Protein AF-A0A5D2YN14-F1 (afdb_monomer_lite)

Secondary structure (DSSP, 8-state):
-------EEEEEE-SS-EE-TTS-EE--SS-EEEEE-TTS-BSSS---S---GGGGTTT-HHHHHHS---HHHHHHHHHHHHHHTT-SEEEEE--HHHHHHHHHHHHTTSEEEEEEEEETTEEEEEEEEP---BTTB-----------SBTTB-----GGGPPPGGGGT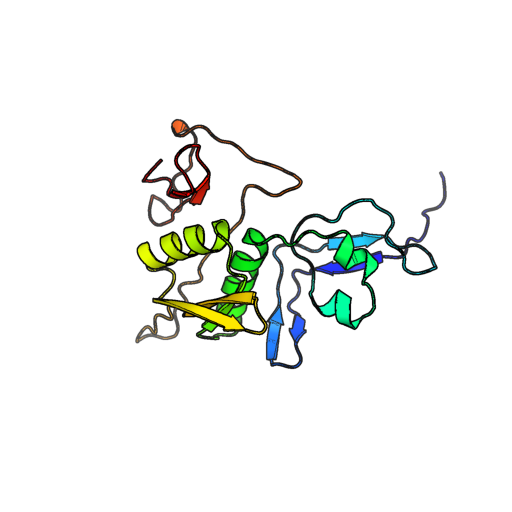S--EEEETTEEEETTT-

Sequence (186 aa):
LERSEVIRAVIVRTRKELKRDNGMIIRYDDNAAVVIDQEGNPKGTRIFGAIARELRQLNFTKIVSLAPEDTIADIITSIRNADMNRKGTIQIGSTNITENIVKILLREGFIDNVRKHRERNKYFLVLTLRHRRNRKGPHRTILNLRRISRPGLRIYSNYQQIPRILGGMGIVILSTSRGIMTDREA

InterPro domains:
  IPR000218 Large ribosomal subunit protein uL14 [PF00238] (2-69)
  IPR000218 Large ribosomal subunit protein uL14 [PTHR11761] (3-69)
  IPR000218 Large ribosomal subunit protein uL14 [SM01374] (1-71)
  IPR000630 Small ribosomal subunit protein uS8 [PF00410] (70-186)
  IPR019972 Large ribosomal subunit protein uL14, conserved site [PS00049] (9-35)
  IPR035987 Small ribosomal subunit protein uS8 superfamily [SSF56047] (70-186)
  IPR036853 Large ribosomal subunit protein uL14 superfamily [G3DSA:2.40.150.20] (1-69)
  IPR036853 Large ribosomal subunit protein uL14 superfamily [SSF50193] (2-69)

Organism: Gossypium mustelinum (NCBI:txid34275)

Structure (mmCIF, N/CA/C/O backbone):
data_AF-A0A5D2YN14-F1
#
_entry.id   AF-A0A5D2YN14-F1
#
loop_
_atom_site.group_PDB
_atom_site.id
_atom_site.type_symbol
_atom_site.label_atom_id
_atom_site.label_alt_id
_atom_site.label_comp_id
_atom_site.label_asym_id
_atom_site.label_entity_id
_atom_site.label_seq_id
_atom_site.pdbx_PDB_ins_code
_atom_site.Cartn_x
_atom_site.Cartn_y
_atom_site.Cartn_z
_atom_site.occupancy
_atom_site.B_iso_or_equiv
_atom_site.auth_seq_id
_atom_site.auth_comp_id
_atom_site.auth_asym_id
_atom_site.auth_atom_id
_atom_site.pdbx_PDB_model_num
ATOM 1 N N . LEU A 1 1 ? -12.581 27.372 29.079 1.00 47.28 1 LEU A N 1
ATOM 2 C CA . LEU A 1 1 ? -11.494 26.521 28.547 1.00 47.28 1 LEU A CA 1
ATOM 3 C C . LEU A 1 1 ? -11.801 25.099 28.983 1.00 47.28 1 LEU A C 1
ATOM 5 O O . LEU A 1 1 ? -11.557 24.764 30.135 1.00 47.28 1 LEU A O 1
ATOM 9 N N . GLU A 1 2 ? -12.470 24.325 28.130 1.00 52.78 2 GLU A N 1
ATOM 10 C CA . GLU A 1 2 ? -12.795 22.933 28.451 1.00 52.78 2 GLU A CA 1
ATOM 11 C C . GLU A 1 2 ? -11.505 22.125 28.631 1.00 52.78 2 GLU A C 1
ATOM 13 O O . GLU A 1 2 ? -10.546 22.277 27.870 1.00 52.78 2 GLU A O 1
ATOM 18 N N . ARG A 1 3 ? -11.468 21.327 29.704 1.00 57.56 3 ARG A N 1
ATOM 19 C CA . ARG A 1 3 ? -10.350 20.449 30.059 1.00 57.56 3 ARG A CA 1
ATOM 20 C C . ARG A 1 3 ? -10.054 19.507 28.893 1.00 57.56 3 ARG A C 1
ATOM 22 O O . ARG A 1 3 ? -10.966 18.906 28.338 1.00 57.56 3 ARG A O 1
ATOM 29 N N . SER A 1 4 ? -8.776 19.343 28.576 1.00 72.06 4 SER A N 1
ATOM 30 C CA . SER A 1 4 ? -8.285 18.316 27.661 1.00 72.06 4 SER A CA 1
ATOM 31 C C . SER A 1 4 ? -8.826 16.935 28.052 1.00 72.06 4 SER A C 1
ATOM 33 O O . SER A 1 4 ? -8.520 16.414 29.125 1.00 72.06 4 SER A O 1
ATOM 35 N N . GLU A 1 5 ? -9.642 16.340 27.182 1.00 80.94 5 GLU A N 1
ATOM 36 C CA . GLU A 1 5 ? -10.125 14.967 27.336 1.00 80.94 5 GLU A CA 1
ATOM 37 C C . GLU A 1 5 ? -8.975 13.989 27.050 1.00 80.94 5 GLU A C 1
ATOM 39 O O . GLU A 1 5 ? -8.290 14.085 26.028 1.00 80.94 5 GLU A O 1
ATOM 44 N N . VAL A 1 6 ? -8.741 13.035 27.954 1.00 85.12 6 VAL A N 1
ATOM 45 C CA . VAL A 1 6 ? -7.770 11.957 27.730 1.00 85.12 6 VAL A CA 1
ATOM 46 C C . VAL A 1 6 ? -8.424 10.891 26.858 1.00 85.12 6 VAL A C 1
ATOM 48 O O . VAL A 1 6 ? -9.325 10.178 27.295 1.00 85.12 6 VAL A O 1
ATOM 51 N N . ILE A 1 7 ? -7.945 10.764 25.624 1.00 89.44 7 ILE A N 1
ATOM 52 C CA . ILE A 1 7 ? -8.489 9.841 24.628 1.00 89.44 7 ILE A CA 1
ATOM 53 C C . ILE A 1 7 ? -7.590 8.603 24.517 1.00 89.44 7 ILE A C 1
ATOM 55 O O . ILE A 1 7 ? -6.365 8.711 24.452 1.00 89.44 7 ILE A O 1
ATOM 59 N N . ARG A 1 8 ? -8.193 7.408 24.458 1.00 93.06 8 ARG A N 1
ATOM 60 C CA . ARG A 1 8 ? -7.475 6.157 24.173 1.00 93.06 8 ARG A CA 1
ATOM 61 C C . ARG A 1 8 ? -7.302 5.981 22.666 1.00 93.06 8 ARG A C 1
ATOM 63 O O . ARG A 1 8 ? -8.220 6.243 21.892 1.00 93.06 8 ARG A O 1
ATOM 70 N N . ALA A 1 9 ? -6.136 5.507 22.240 1.00 94.56 9 ALA A N 1
ATOM 71 C CA . ALA A 1 9 ? -5.867 5.232 20.835 1.00 94.56 9 ALA A CA 1
ATOM 72 C C . ALA A 1 9 ? -4.992 3.988 20.657 1.00 94.56 9 ALA A C 1
ATOM 74 O O . ALA A 1 9 ? -4.133 3.686 21.483 1.00 94.56 9 ALA A O 1
ATOM 75 N N . VAL A 1 10 ? -5.195 3.291 19.543 1.00 94.75 10 VAL A N 1
ATOM 76 C CA . VAL A 1 10 ? -4.413 2.128 19.122 1.00 94.75 10 VAL A CA 1
ATOM 77 C C . VAL A 1 10 ? -3.485 2.554 17.999 1.00 94.75 10 VAL A C 1
ATOM 79 O O . VAL A 1 10 ? -3.943 3.044 16.968 1.00 94.75 10 VAL A O 1
ATOM 82 N N . ILE A 1 11 ? -2.179 2.359 18.164 1.00 94.12 11 ILE A N 1
ATOM 83 C CA . ILE A 1 11 ? -1.210 2.617 17.094 1.00 94.12 11 ILE A CA 1
ATOM 84 C C . ILE A 1 11 ? -1.381 1.537 16.023 1.00 94.12 11 ILE A C 1
ATOM 86 O O . ILE A 1 11 ? -1.171 0.356 16.285 1.00 94.12 11 ILE A O 1
ATOM 90 N N . VAL A 1 12 ? -1.748 1.943 14.808 1.00 93.19 12 VAL A N 1
ATOM 91 C CA . VAL A 1 12 ? -2.017 1.018 13.695 1.00 93.19 12 VAL A CA 1
ATOM 92 C C . VAL A 1 12 ? -0.858 0.904 12.713 1.00 93.19 12 VAL A C 1
ATOM 94 O O . VAL A 1 12 ? -0.773 -0.079 11.982 1.00 93.19 12 VAL A O 1
ATOM 97 N N . ARG A 1 13 ? 0.042 1.892 12.684 1.00 91.88 13 ARG A N 1
ATOM 98 C CA . ARG A 1 13 ? 1.311 1.830 11.950 1.00 91.88 13 ARG A CA 1
ATOM 99 C C . ARG A 1 13 ? 2.324 2.827 12.494 1.00 91.88 13 ARG A C 1
ATOM 101 O O . ARG A 1 13 ? 1.951 3.864 13.039 1.00 91.88 13 ARG A O 1
ATOM 108 N N . THR A 1 14 ? 3.604 2.516 12.320 1.00 92.81 14 THR A N 1
ATOM 109 C CA . THR A 1 14 ? 4.711 3.344 12.807 1.00 92.81 14 THR A CA 1
ATOM 110 C C . THR A 1 14 ? 5.900 3.362 11.843 1.00 92.81 14 THR A C 1
ATOM 112 O O . THR A 1 14 ? 6.192 2.386 11.145 1.00 92.81 14 THR A O 1
ATOM 115 N N . ARG A 1 15 ? 6.606 4.495 11.825 1.00 90.88 15 ARG A N 1
ATOM 116 C CA . ARG A 1 15 ? 7.923 4.693 11.208 1.00 90.88 15 ARG A CA 1
ATOM 117 C C . ARG A 1 15 ? 9.032 3.993 11.976 1.00 90.88 15 ARG A C 1
ATOM 119 O O . ARG A 1 15 ? 10.090 3.744 11.400 1.00 90.88 15 ARG A O 1
ATOM 126 N N . LYS A 1 16 ? 8.843 3.744 13.274 1.00 90.56 16 LYS A N 1
ATOM 127 C CA . LYS A 1 16 ? 9.810 2.974 14.051 1.00 90.56 16 LYS A CA 1
ATOM 128 C C . LYS A 1 16 ? 9.727 1.521 13.603 1.00 90.56 16 LYS A C 1
ATOM 130 O O . LYS A 1 16 ? 8.646 0.963 13.471 1.00 90.56 16 LYS A O 1
ATOM 135 N N . GLU A 1 17 ? 10.885 0.931 13.356 1.00 89.31 17 GLU A N 1
ATOM 136 C CA . GLU A 1 17 ? 10.991 -0.460 12.937 1.00 89.31 17 GLU A CA 1
ATOM 137 C C . GLU A 1 17 ? 10.479 -1.402 14.024 1.00 89.31 17 GLU A C 1
ATOM 139 O O . GLU A 1 17 ? 10.901 -1.315 15.179 1.00 89.31 17 GLU A O 1
ATOM 144 N N . LEU A 1 18 ? 9.594 -2.315 13.630 1.00 87.81 18 LEU A N 1
ATOM 145 C CA . LEU A 1 18 ? 9.088 -3.389 14.474 1.00 87.81 18 LEU A CA 1
ATOM 146 C C . LEU A 1 18 ? 9.558 -4.728 13.909 1.00 87.81 18 LEU A C 1
ATOM 148 O O . LEU A 1 18 ? 9.361 -5.007 12.728 1.00 87.81 18 LEU A O 1
ATOM 152 N N . LYS A 1 19 ? 10.191 -5.555 14.743 1.00 86.19 19 LYS A N 1
ATOM 153 C CA . LYS A 1 19 ? 10.597 -6.916 14.371 1.00 86.19 19 LYS A CA 1
ATOM 154 C C . LYS A 1 19 ? 9.457 -7.885 14.669 1.00 86.19 19 LYS A C 1
ATOM 156 O O . LYS A 1 19 ? 8.975 -7.926 15.792 1.00 86.19 19 LYS A O 1
ATOM 161 N N . ARG A 1 20 ? 9.052 -8.654 13.662 1.00 83.88 20 ARG A N 1
ATOM 162 C CA . ARG A 1 20 ? 8.158 -9.809 13.802 1.00 83.88 20 ARG A CA 1
ATOM 163 C C . ARG A 1 20 ? 8.922 -11.016 14.333 1.00 83.88 20 ARG A C 1
ATOM 165 O O . ARG A 1 20 ? 10.120 -11.145 14.082 1.00 83.88 20 ARG A O 1
ATOM 172 N N . ASP A 1 21 ? 8.185 -11.958 14.910 1.00 77.81 21 ASP A N 1
ATOM 173 C CA . ASP A 1 21 ? 8.707 -13.231 15.428 1.00 77.81 21 ASP A CA 1
ATOM 174 C C . ASP A 1 21 ? 9.439 -14.056 14.357 1.00 77.81 21 ASP A C 1
ATOM 176 O O . ASP A 1 21 ? 10.416 -14.741 14.631 1.00 77.81 21 ASP A O 1
ATOM 180 N N . ASN A 1 22 ? 9.030 -13.924 13.091 1.00 73.44 22 ASN A N 1
ATOM 181 C CA . ASN A 1 22 ? 9.684 -14.562 11.941 1.00 73.44 22 ASN A CA 1
ATOM 182 C C . ASN A 1 22 ? 10.930 -13.803 11.418 1.00 73.44 22 ASN A C 1
ATOM 184 O O . ASN A 1 22 ? 11.365 -14.006 10.275 1.00 73.44 22 ASN A O 1
ATOM 188 N N . GLY A 1 23 ? 11.454 -12.861 12.206 1.00 75.31 23 GLY A N 1
ATOM 189 C CA . GLY A 1 23 ? 12.618 -12.037 11.887 1.00 75.31 23 GLY A CA 1
ATOM 190 C C . GLY A 1 23 ? 12.379 -10.950 10.834 1.00 75.31 23 GLY A C 1
ATOM 191 O O . GLY A 1 23 ? 13.334 -10.309 10.402 1.00 75.31 23 GLY A O 1
ATOM 192 N N . MET A 1 24 ? 11.142 -10.727 10.372 1.00 76.19 24 MET A N 1
ATOM 193 C CA . MET A 1 24 ? 10.846 -9.634 9.439 1.00 76.19 24 MET A CA 1
ATOM 194 C C . MET A 1 24 ? 10.732 -8.293 10.163 1.00 76.19 24 MET A C 1
ATOM 196 O O . MET A 1 24 ? 9.896 -8.134 11.044 1.00 76.19 24 MET A O 1
ATOM 200 N N . ILE A 1 25 ? 11.492 -7.294 9.723 1.00 83.44 25 ILE A N 1
ATOM 201 C CA . ILE A 1 25 ? 11.273 -5.894 10.101 1.00 83.44 25 ILE A CA 1
ATOM 202 C C . ILE A 1 25 ? 10.119 -5.293 9.291 1.00 83.44 25 ILE A C 1
ATOM 204 O O . ILE A 1 25 ? 10.084 -5.432 8.067 1.00 83.44 25 ILE A O 1
ATOM 208 N N . ILE A 1 26 ? 9.215 -4.593 9.972 1.00 86.19 26 ILE A N 1
ATOM 209 C CA . ILE A 1 26 ? 8.155 -3.768 9.397 1.00 86.19 26 ILE A CA 1
ATOM 210 C C . ILE A 1 26 ? 8.454 -2.303 9.692 1.00 86.19 26 ILE A C 1
ATOM 212 O O . ILE A 1 26 ? 8.702 -1.928 10.838 1.00 86.19 26 ILE A O 1
ATOM 216 N N . ARG A 1 27 ? 8.357 -1.467 8.663 1.00 88.19 27 ARG A N 1
ATOM 217 C CA . ARG A 1 27 ? 8.399 -0.013 8.768 1.00 88.19 27 ARG A CA 1
ATOM 218 C C . ARG A 1 27 ? 7.417 0.624 7.797 1.00 88.19 27 ARG A C 1
ATOM 220 O O . ARG A 1 27 ? 7.395 0.280 6.614 1.00 88.19 27 ARG A O 1
ATOM 227 N N . TYR A 1 28 ? 6.654 1.594 8.283 1.00 88.94 28 TYR A N 1
ATOM 228 C CA . TYR A 1 28 ? 5.739 2.389 7.467 1.00 88.94 28 TYR A CA 1
ATOM 229 C C . TYR A 1 28 ? 6.318 3.770 7.138 1.00 88.94 28 TYR A C 1
ATOM 231 O O . TYR A 1 28 ? 7.320 4.204 7.710 1.00 88.94 28 TYR A O 1
ATOM 239 N N . ASP A 1 29 ? 5.688 4.459 6.183 1.00 84.88 29 ASP A N 1
ATOM 240 C CA . ASP A 1 29 ? 6.072 5.815 5.762 1.00 84.88 29 ASP A CA 1
ATOM 241 C C . ASP A 1 29 ? 5.713 6.900 6.784 1.00 84.88 29 ASP A C 1
ATOM 243 O O . ASP A 1 29 ? 6.276 7.997 6.769 1.00 84.88 29 ASP A O 1
ATOM 247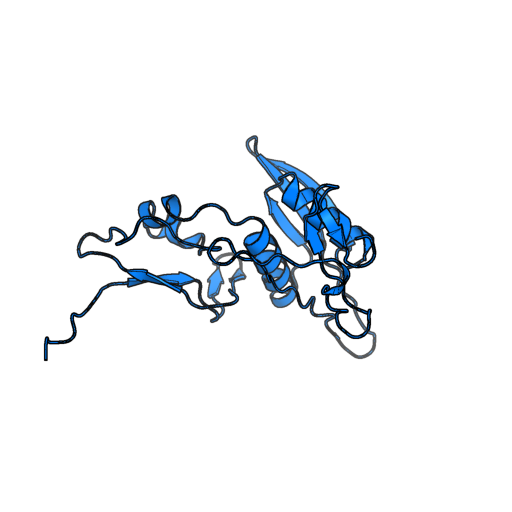 N N . ASP A 1 30 ? 4.759 6.620 7.661 1.00 88.31 30 ASP A N 1
ATOM 248 C CA . ASP A 1 30 ? 4.180 7.527 8.643 1.00 88.31 30 ASP A CA 1
ATOM 249 C C . ASP A 1 30 ? 3.711 6.757 9.889 1.00 88.31 30 ASP A C 1
ATOM 251 O O . ASP A 1 30 ? 3.676 5.524 9.923 1.00 88.31 30 ASP A O 1
ATOM 255 N N . ASN A 1 31 ? 3.404 7.517 10.938 1.00 91.88 31 ASN A N 1
ATOM 256 C CA . ASN A 1 31 ? 2.749 7.007 12.135 1.00 91.88 31 ASN A CA 1
ATOM 257 C C . ASN A 1 31 ? 1.248 7.252 11.992 1.00 91.88 31 ASN A C 1
ATOM 259 O O . ASN A 1 31 ? 0.851 8.325 11.540 1.00 91.88 31 ASN A O 1
ATOM 263 N N . ALA A 1 32 ? 0.424 6.298 12.404 1.00 91.94 32 ALA A N 1
ATOM 264 C CA . ALA A 1 32 ? -1.010 6.514 12.532 1.00 91.94 32 ALA A CA 1
ATOM 265 C C . ALA A 1 32 ? -1.553 5.755 13.740 1.00 91.94 32 ALA A C 1
ATOM 267 O O . ALA A 1 32 ? -1.098 4.649 14.052 1.00 91.94 32 ALA A O 1
ATOM 268 N N . ALA A 1 33 ? -2.549 6.350 14.387 1.00 94.00 33 ALA A N 1
ATOM 269 C CA . ALA A 1 33 ? -3.298 5.745 15.472 1.00 94.00 33 ALA A CA 1
ATOM 270 C C . ALA A 1 33 ? -4.799 5.907 15.220 1.00 94.00 33 ALA A C 1
ATOM 272 O O . ALA A 1 33 ? -5.229 6.858 14.568 1.00 94.00 33 ALA A O 1
ATOM 273 N N . VAL A 1 34 ? -5.579 4.960 15.724 1.00 94.56 34 VAL A N 1
ATOM 274 C CA . VAL A 1 34 ? -7.038 4.968 15.669 1.00 94.56 34 VAL A CA 1
ATOM 275 C C . VAL A 1 34 ? -7.548 5.226 17.069 1.00 94.56 34 VAL A C 1
ATOM 277 O O . VAL A 1 34 ? -7.214 4.490 17.995 1.00 94.56 34 VAL A O 1
ATOM 280 N N . VAL A 1 35 ? -8.338 6.283 17.219 1.00 94.75 35 VAL A N 1
ATOM 281 C CA . VAL A 1 35 ? -9.017 6.591 18.476 1.00 94.75 35 VAL A CA 1
ATOM 282 C C . VAL A 1 35 ? -10.023 5.488 18.788 1.00 94.75 35 VAL A C 1
ATOM 284 O O . VAL A 1 35 ? -10.754 5.050 17.898 1.00 94.75 35 VAL A O 1
ATOM 287 N N . ILE A 1 36 ? -10.067 5.062 20.046 1.00 94.19 36 ILE A N 1
ATOM 288 C CA . ILE A 1 36 ? -10.984 4.038 20.540 1.00 94.19 36 ILE A CA 1
ATOM 289 C C . ILE A 1 36 ? -11.774 4.532 21.754 1.00 94.19 36 ILE A C 1
ATOM 291 O O . ILE A 1 36 ? -11.370 5.471 22.444 1.00 94.19 36 ILE A O 1
ATOM 295 N N . ASP A 1 37 ? -12.923 3.913 21.998 1.00 91.81 37 ASP A N 1
ATOM 296 C CA . ASP A 1 37 ? -13.682 4.079 23.238 1.00 91.81 37 ASP A CA 1
ATOM 297 C C . ASP A 1 37 ? -13.114 3.215 24.387 1.00 91.81 37 ASP A C 1
ATOM 299 O O . ASP A 1 37 ? -12.026 2.636 24.294 1.00 91.81 37 ASP A O 1
ATOM 303 N N . GLN A 1 38 ? -13.831 3.165 25.513 1.00 88.56 38 GLN A N 1
ATOM 304 C CA . GLN A 1 38 ? -13.431 2.370 26.677 1.00 88.56 38 GLN A CA 1
ATOM 305 C C . GLN A 1 38 ? -13.538 0.855 26.436 1.00 88.56 38 GLN A C 1
ATOM 307 O O . GLN A 1 38 ? -12.820 0.095 27.084 1.00 88.56 38 GLN A O 1
ATOM 312 N N . GLU A 1 39 ? -14.372 0.439 25.485 1.00 88.19 39 GLU A N 1
ATOM 313 C CA . GLU A 1 39 ? -14.628 -0.951 25.091 1.00 88.19 39 GLU A CA 1
ATOM 314 C C . GLU A 1 39 ? -13.660 -1.436 23.993 1.00 88.19 39 GLU A C 1
ATOM 316 O O . GLU A 1 39 ? -13.654 -2.612 23.632 1.00 88.19 39 GLU A O 1
ATOM 321 N N . GLY A 1 40 ? -12.820 -0.541 23.458 1.00 86.62 40 GLY A N 1
ATOM 322 C CA . GLY A 1 40 ? -11.854 -0.836 22.400 1.00 86.62 40 GLY A CA 1
ATOM 323 C C . GLY A 1 40 ? -12.412 -0.709 20.980 1.00 86.62 40 GLY A C 1
ATOM 324 O O . GLY A 1 40 ? -11.734 -1.096 20.022 1.00 86.62 40 GLY A O 1
ATOM 325 N N . ASN A 1 41 ? -13.616 -0.159 20.806 1.00 91.19 41 ASN A N 1
ATOM 326 C CA . ASN A 1 41 ? -14.193 0.063 19.485 1.00 91.19 41 ASN A CA 1
ATOM 327 C C . ASN A 1 41 ? -13.606 1.325 18.838 1.00 91.19 41 ASN A C 1
ATOM 329 O O . ASN A 1 41 ? -13.436 2.342 19.514 1.00 91.19 41 ASN A O 1
ATOM 333 N N . PRO A 1 42 ? -13.326 1.305 17.523 1.00 94.38 42 PRO A N 1
ATOM 334 C CA . PRO A 1 42 ? -12.831 2.477 16.814 1.00 94.38 42 PRO A CA 1
ATOM 335 C C . PRO A 1 42 ? -13.878 3.591 16.749 1.00 94.38 42 PRO A C 1
ATOM 337 O O . PRO A 1 42 ? -15.010 3.368 16.322 1.00 94.38 42 PRO A O 1
ATOM 340 N N . LYS A 1 43 ? -13.466 4.819 17.068 1.00 91.38 43 LYS A N 1
ATOM 341 C CA . LYS A 1 43 ? -14.241 6.027 16.776 1.00 91.38 43 LYS A CA 1
ATOM 342 C C . LYS A 1 43 ? -13.942 6.475 15.343 1.00 91.38 43 LYS A C 1
ATOM 344 O O . LYS A 1 43 ? -12.937 7.134 15.086 1.00 91.38 43 LYS A O 1
ATOM 349 N N . GLY A 1 44 ? -14.795 6.088 14.398 1.00 86.81 44 GLY A N 1
ATOM 350 C CA . GLY A 1 44 ? -14.684 6.486 12.993 1.00 86.81 44 GLY A CA 1
ATOM 351 C C . GLY A 1 44 ? -15.324 5.488 12.032 1.00 86.81 44 GLY A C 1
ATOM 352 O O . GLY A 1 44 ? -15.683 4.379 12.410 1.00 86.81 44 GLY A O 1
ATOM 353 N N . THR A 1 45 ? -15.463 5.889 10.769 1.00 86.31 45 THR A N 1
ATOM 354 C CA . THR A 1 45 ? -16.162 5.094 9.745 1.00 86.31 45 THR A CA 1
ATOM 355 C C . THR A 1 45 ? -15.224 4.351 8.802 1.00 86.31 45 THR A C 1
ATOM 357 O O . THR A 1 45 ? -15.629 3.344 8.227 1.00 86.31 45 THR A O 1
ATOM 360 N N . ARG A 1 46 ? -13.990 4.835 8.599 1.00 86.50 46 ARG A N 1
ATOM 361 C CA . ARG A 1 46 ? -12.979 4.230 7.713 1.00 86.50 46 ARG A CA 1
ATOM 362 C C . ARG A 1 46 ? -11.565 4.589 8.154 1.00 86.50 46 ARG A C 1
ATOM 364 O O . ARG A 1 46 ? -11.333 5.668 8.693 1.00 86.50 46 ARG A O 1
ATOM 371 N N . ILE A 1 47 ? -10.614 3.708 7.853 1.00 87.62 47 ILE A N 1
ATOM 372 C CA . ILE A 1 47 ? -9.181 3.921 8.079 1.00 87.62 47 ILE A CA 1
ATOM 373 C C . ILE A 1 47 ? -8.466 3.932 6.731 1.00 87.62 47 ILE A C 1
ATOM 375 O O . ILE A 1 47 ? -8.652 3.039 5.909 1.00 87.62 47 ILE A O 1
ATOM 379 N N . PHE A 1 48 ? -7.634 4.946 6.496 1.00 84.69 48 PHE A N 1
ATOM 380 C CA . PHE A 1 48 ? -6.927 5.106 5.228 1.00 84.69 48 PHE A CA 1
ATOM 381 C C . PHE A 1 48 ? -5.475 4.609 5.282 1.00 84.69 48 PHE A C 1
ATOM 383 O O . PHE A 1 48 ? -4.684 4.965 6.164 1.00 84.69 48 PHE A O 1
ATOM 390 N N . GLY A 1 49 ? -5.090 3.872 4.240 1.00 83.19 49 GLY A N 1
ATOM 391 C CA . GLY A 1 49 ? -3.740 3.348 4.043 1.00 83.19 49 GLY A CA 1
ATOM 392 C C . GLY A 1 49 ? -3.495 2.014 4.745 1.00 83.19 49 GLY A C 1
ATOM 393 O O . GLY A 1 49 ? -4.344 1.512 5.475 1.00 83.19 49 GLY A O 1
ATOM 394 N N . ALA A 1 50 ? -2.304 1.454 4.525 1.00 85.69 50 ALA A N 1
ATOM 395 C CA . ALA A 1 50 ? -1.914 0.177 5.110 1.00 85.69 50 ALA A CA 1
ATOM 396 C C . ALA A 1 50 ? -1.908 0.239 6.646 1.00 85.69 50 ALA A C 1
ATOM 398 O O . ALA A 1 50 ? -1.573 1.270 7.236 1.00 85.69 50 ALA A O 1
ATOM 399 N N . ILE A 1 51 ? -2.244 -0.878 7.282 1.00 89.25 51 ILE A N 1
ATOM 400 C CA . ILE A 1 51 ? -2.205 -1.061 8.735 1.00 89.25 51 ILE A CA 1
ATOM 401 C C . ILE A 1 51 ? -1.387 -2.307 9.081 1.00 89.25 51 ILE A C 1
ATOM 403 O O . ILE A 1 51 ? -1.172 -3.186 8.241 1.00 89.25 51 ILE A O 1
ATOM 407 N N . ALA A 1 52 ? -0.905 -2.373 10.317 1.00 87.38 52 ALA A N 1
ATOM 408 C CA . ALA A 1 52 ? -0.216 -3.530 10.868 1.00 87.38 52 ALA A CA 1
ATOM 409 C C . ALA A 1 52 ? -1.130 -4.765 10.841 1.00 87.38 52 ALA A C 1
ATOM 411 O O . ALA A 1 52 ? -2.268 -4.733 11.313 1.00 87.38 52 ALA A O 1
ATOM 412 N N . ARG A 1 53 ? -0.627 -5.882 10.301 1.00 83.00 53 ARG A N 1
ATOM 413 C CA . ARG A 1 53 ? -1.357 -7.167 10.284 1.00 83.00 53 ARG A CA 1
ATOM 414 C C . ARG A 1 53 ? -1.538 -7.725 11.697 1.00 83.00 53 ARG A C 1
ATOM 416 O O . ARG A 1 53 ? -2.471 -8.486 11.940 1.00 83.00 53 ARG A O 1
ATOM 423 N N . GLU A 1 54 ? -0.662 -7.306 12.599 1.00 86.00 54 GLU A N 1
ATOM 424 C CA . GLU A 1 54 ? -0.586 -7.627 14.021 1.00 86.00 54 GLU A CA 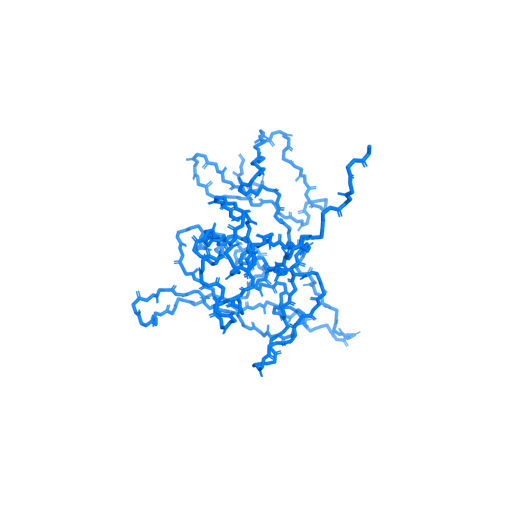1
ATOM 425 C C . GLU A 1 54 ? -1.870 -7.216 14.759 1.00 86.00 54 GLU A C 1
ATOM 427 O O . GLU A 1 54 ? -2.268 -7.868 15.718 1.00 86.00 54 GLU A O 1
ATOM 432 N N . LEU A 1 55 ? -2.604 -6.217 14.252 1.00 89.56 55 LEU A N 1
ATOM 433 C CA . LEU A 1 55 ? -3.898 -5.808 14.810 1.00 89.56 55 LEU A CA 1
ATOM 434 C C . LEU A 1 55 ? -4.927 -6.948 14.829 1.00 89.56 55 LEU A C 1
ATOM 436 O O . LEU A 1 55 ? -5.766 -6.986 15.724 1.00 89.56 55 LEU A O 1
ATOM 440 N N . ARG A 1 56 ? -4.847 -7.907 13.892 1.00 86.44 56 ARG A N 1
ATOM 441 C CA . ARG A 1 56 ? -5.701 -9.108 13.921 1.00 86.44 56 ARG A CA 1
ATOM 442 C C . ARG A 1 56 ? -5.352 -10.044 15.080 1.00 86.44 56 ARG A C 1
ATOM 444 O O . ARG A 1 56 ? -6.246 -10.681 15.614 1.00 86.44 56 ARG A O 1
ATOM 451 N N . GLN A 1 57 ? -4.074 -10.141 15.448 1.00 85.62 57 GLN A N 1
ATOM 452 C CA . GLN A 1 57 ? -3.610 -11.006 16.540 1.00 85.62 57 GLN A CA 1
ATOM 453 C C . GLN A 1 57 ? -3.932 -10.401 17.910 1.00 85.62 57 GLN A C 1
ATOM 455 O O . GLN A 1 57 ? -4.178 -11.125 18.865 1.00 85.62 57 GLN A O 1
ATOM 460 N N . LEU A 1 58 ? -3.975 -9.070 17.986 1.00 87.50 58 LEU A N 1
ATOM 461 C CA . LEU A 1 58 ? -4.297 -8.307 19.191 1.00 87.50 58 LEU A CA 1
ATOM 462 C C . LEU A 1 58 ? -5.809 -8.043 19.357 1.00 87.50 58 LEU A C 1
ATOM 464 O O . LEU A 1 58 ? -6.194 -7.115 20.057 1.00 87.50 58 LEU A O 1
ATOM 468 N N . ASN A 1 59 ? -6.670 -8.829 18.699 1.00 88.31 59 ASN A N 1
ATOM 469 C CA . ASN A 1 59 ? -8.137 -8.736 18.765 1.00 88.31 59 ASN A CA 1
ATOM 470 C C . ASN A 1 59 ? -8.763 -7.399 18.307 1.00 88.31 59 ASN A C 1
ATOM 472 O O . ASN A 1 59 ? -9.941 -7.148 18.556 1.00 88.31 59 ASN A O 1
ATOM 476 N N . PHE A 1 60 ? -8.051 -6.567 17.540 1.00 90.88 60 PHE A N 1
ATOM 477 C CA . PHE A 1 60 ? -8.597 -5.331 16.958 1.00 90.88 60 PHE A CA 1
ATOM 478 C C . PHE A 1 60 ? -9.307 -5.571 15.614 1.00 90.88 60 PHE A C 1
ATOM 480 O O . PHE A 1 60 ? -9.129 -4.830 14.643 1.00 90.88 60 PHE A O 1
ATOM 487 N N . THR A 1 61 ? -10.145 -6.607 15.534 1.00 89.25 61 THR A N 1
ATOM 488 C CA . THR A 1 61 ? -10.810 -7.027 14.287 1.00 89.25 61 THR A CA 1
ATOM 489 C C . THR A 1 61 ? -11.688 -5.923 13.689 1.00 89.25 61 THR A C 1
ATOM 491 O O . THR A 1 61 ? -11.679 -5.739 12.473 1.00 89.25 61 THR A O 1
ATOM 494 N N . LYS A 1 62 ? -12.371 -5.127 14.529 1.00 90.31 62 LYS A N 1
ATOM 495 C CA . LYS A 1 62 ? -13.183 -3.977 14.086 1.00 90.31 62 LYS A CA 1
ATOM 496 C C . LYS A 1 62 ? -12.338 -2.912 13.377 1.00 90.31 62 LYS A C 1
ATOM 498 O O . LYS A 1 62 ? -12.736 -2.404 12.335 1.00 90.31 62 LYS A O 1
ATOM 503 N N . ILE A 1 63 ? -11.140 -2.616 13.885 1.00 91.62 63 ILE A N 1
ATOM 504 C CA . ILE A 1 63 ? -10.197 -1.689 13.234 1.00 91.62 63 ILE A CA 1
ATOM 505 C C . ILE A 1 63 ? -9.799 -2.245 11.865 1.00 91.62 63 ILE A C 1
ATOM 507 O O . ILE A 1 63 ? -9.841 -1.540 10.861 1.00 91.62 63 ILE A O 1
ATOM 511 N N . VAL A 1 64 ? -9.474 -3.535 11.806 1.00 89.50 64 VAL A N 1
ATOM 512 C CA . VAL A 1 64 ? -9.071 -4.185 10.559 1.00 89.50 64 VAL A CA 1
ATOM 513 C C . VAL A 1 64 ? -10.193 -4.176 9.519 1.00 89.50 64 VAL A C 1
ATOM 515 O O . VAL A 1 64 ? -9.913 -3.958 8.346 1.00 89.50 64 VAL A O 1
ATOM 518 N N . SER A 1 65 ? -11.456 -4.348 9.920 1.00 88.00 65 SER A N 1
ATOM 519 C CA . SER A 1 65 ? -12.590 -4.290 8.985 1.00 88.00 65 SER A CA 1
ATOM 520 C C . SER A 1 65 ? -12.854 -2.897 8.407 1.00 88.00 65 SER A C 1
ATOM 522 O O . SER A 1 65 ? -13.405 -2.793 7.315 1.00 88.00 65 SER A O 1
ATOM 524 N N . LEU A 1 66 ? -12.457 -1.828 9.105 1.00 89.62 66 LEU A N 1
ATOM 525 C CA . LEU A 1 66 ? -12.619 -0.448 8.627 1.00 89.62 66 LEU A CA 1
ATOM 526 C C . LEU A 1 66 ? -11.470 0.009 7.716 1.00 89.62 66 LEU A C 1
ATOM 528 O O . LEU A 1 66 ? -11.567 1.071 7.095 1.00 89.62 66 LEU A O 1
ATOM 532 N N . ALA A 1 67 ? -10.385 -0.765 7.645 1.00 85.56 67 ALA A N 1
ATOM 533 C CA . ALA A 1 67 ? -9.225 -0.500 6.806 1.00 85.56 67 ALA A CA 1
ATOM 534 C C . ALA A 1 67 ? -9.277 -1.376 5.538 1.00 85.56 67 ALA A C 1
ATOM 536 O O . ALA A 1 67 ? -8.925 -2.557 5.597 1.00 85.56 67 ALA A O 1
ATOM 537 N N . PRO A 1 68 ? -9.702 -0.842 4.377 1.00 78.38 68 PRO A N 1
ATOM 538 C CA . PRO A 1 68 ? -9.620 -1.584 3.125 1.00 78.38 68 PRO A CA 1
ATOM 539 C C . PRO A 1 68 ? -8.160 -1.907 2.777 1.00 78.38 68 PRO A C 1
ATOM 541 O O . PRO A 1 68 ? -7.264 -1.095 3.019 1.00 78.38 68 PRO A O 1
ATOM 544 N N . GLU A 1 69 ? -7.925 -3.080 2.178 1.00 75.00 69 GLU A N 1
ATOM 545 C CA . GLU A 1 69 ? -6.585 -3.484 1.737 1.00 75.00 69 GLU A CA 1
ATOM 546 C C . GLU A 1 69 ? -6.058 -2.509 0.678 1.00 75.00 69 GLU A C 1
ATOM 548 O O . GLU A 1 69 ? -6.593 -2.379 -0.426 1.00 75.00 69 GLU A O 1
ATOM 553 N N . ASP A 1 70 ? -4.988 -1.799 1.027 1.00 83.12 70 ASP A N 1
ATOM 554 C CA . ASP A 1 70 ? -4.359 -0.819 0.160 1.00 83.12 70 ASP A CA 1
ATOM 555 C C . ASP A 1 70 ? -3.189 -1.459 -0.581 1.00 83.12 70 ASP A C 1
ATOM 557 O O . ASP A 1 70 ? -2.019 -1.297 -0.225 1.00 83.12 70 ASP A O 1
ATOM 561 N N . THR A 1 71 ? -3.526 -2.195 -1.638 1.00 86.69 71 THR A N 1
ATOM 562 C CA . THR A 1 71 ? -2.589 -3.058 -2.368 1.00 86.69 71 THR A CA 1
ATOM 563 C C . THR A 1 71 ? -1.333 -2.326 -2.861 1.00 86.69 71 THR A C 1
ATOM 565 O O . THR A 1 71 ? -0.246 -2.901 -2.876 1.00 86.69 71 THR A O 1
ATOM 568 N N . ILE A 1 72 ? -1.445 -1.041 -3.222 1.00 89.12 72 ILE A N 1
ATOM 569 C CA . ILE A 1 72 ? -0.314 -0.217 -3.678 1.00 89.12 72 ILE A CA 1
ATOM 570 C C . ILE A 1 72 ? 0.612 0.135 -2.511 1.00 89.12 72 ILE A C 1
ATOM 572 O O . ILE A 1 72 ? 1.834 0.038 -2.642 1.00 89.12 72 ILE A O 1
ATOM 576 N N . ALA A 1 73 ? 0.048 0.555 -1.372 1.00 87.06 73 ALA A N 1
ATOM 577 C CA . ALA A 1 73 ? 0.844 0.811 -0.174 1.00 87.06 73 ALA A CA 1
ATOM 578 C C . ALA A 1 73 ? 1.541 -0.473 0.290 1.00 87.06 73 ALA A C 1
ATOM 580 O O . ALA A 1 73 ? 2.732 -0.439 0.596 1.00 87.06 73 ALA A O 1
ATOM 581 N N . ASP A 1 74 ? 0.836 -1.603 0.245 1.00 86.25 74 ASP A N 1
ATOM 582 C CA . ASP A 1 74 ? 1.374 -2.901 0.638 1.00 86.25 74 ASP A CA 1
ATOM 583 C C . ASP A 1 74 ? 2.561 -3.332 -0.229 1.00 86.25 74 ASP A C 1
ATOM 585 O O . ASP A 1 74 ? 3.552 -3.814 0.321 1.00 86.25 74 ASP A O 1
ATOM 589 N N . ILE A 1 75 ? 2.528 -3.116 -1.552 1.00 90.19 75 ILE A N 1
ATOM 590 C CA . ILE A 1 75 ? 3.687 -3.366 -2.432 1.00 90.19 75 ILE A CA 1
ATOM 591 C C . ILE A 1 75 ? 4.896 -2.546 -1.976 1.00 90.19 75 ILE A C 1
ATOM 593 O O . ILE A 1 75 ? 5.977 -3.098 -1.760 1.00 90.19 75 ILE A O 1
ATOM 597 N N . ILE A 1 76 ? 4.716 -1.233 -1.816 1.00 89.44 76 ILE A N 1
ATOM 598 C CA . ILE A 1 76 ? 5.798 -0.297 -1.486 1.00 89.44 76 ILE A CA 1
ATOM 599 C C . ILE A 1 76 ? 6.405 -0.649 -0.127 1.00 89.44 76 ILE A C 1
ATOM 601 O O . ILE A 1 76 ? 7.624 -0.786 -0.001 1.00 89.44 76 ILE A O 1
ATOM 605 N N . THR A 1 77 ? 5.554 -0.854 0.878 1.00 87.50 77 THR A N 1
ATOM 606 C CA . THR A 1 77 ? 5.970 -1.257 2.220 1.00 87.50 77 THR A CA 1
ATOM 607 C C . THR A 1 77 ? 6.662 -2.621 2.202 1.00 87.50 77 THR A C 1
ATOM 609 O O . THR A 1 77 ? 7.698 -2.778 2.846 1.00 87.50 77 THR A O 1
ATOM 612 N N . SER A 1 78 ? 6.163 -3.598 1.439 1.00 88.06 78 SER A N 1
ATOM 613 C CA . SER A 1 78 ? 6.761 -4.940 1.362 1.00 88.06 78 SER A CA 1
ATOM 614 C C . SER A 1 78 ? 8.148 -4.927 0.722 1.00 88.06 78 SER A C 1
ATOM 616 O O . SER A 1 78 ? 9.071 -5.526 1.274 1.00 88.06 78 SER A O 1
ATOM 618 N N . ILE A 1 79 ? 8.322 -4.209 -0.394 1.00 88.12 79 ILE A N 1
ATOM 619 C CA . ILE A 1 79 ? 9.623 -4.070 -1.066 1.00 88.12 79 ILE A CA 1
ATOM 620 C C . ILE A 1 79 ? 10.622 -3.371 -0.142 1.00 88.12 79 ILE A C 1
ATOM 622 O O . ILE A 1 79 ? 11.718 -3.886 0.074 1.00 88.12 79 ILE A O 1
ATOM 626 N N . ARG A 1 80 ? 10.229 -2.245 0.467 1.00 86.25 80 ARG A N 1
ATOM 627 C CA . ARG A 1 80 ? 11.098 -1.489 1.379 1.00 86.25 80 ARG A CA 1
ATOM 628 C C . ARG A 1 80 ? 11.543 -2.332 2.569 1.00 86.25 80 ARG A C 1
ATOM 630 O O . ARG A 1 80 ? 12.718 -2.344 2.924 1.00 86.25 80 ARG A O 1
ATOM 637 N N . ASN A 1 81 ? 10.612 -3.065 3.172 1.00 85.31 81 ASN A N 1
ATOM 638 C CA . ASN A 1 81 ? 10.913 -3.925 4.308 1.00 85.31 81 ASN A CA 1
ATOM 639 C C . ASN A 1 81 ? 11.853 -5.072 3.928 1.00 85.31 81 ASN A C 1
ATOM 641 O O . ASN A 1 81 ? 12.740 -5.416 4.707 1.00 85.31 81 ASN A O 1
ATOM 645 N N . ALA A 1 82 ? 11.707 -5.667 2.747 1.00 84.50 82 ALA A N 1
ATOM 646 C CA . ALA A 1 82 ? 12.611 -6.728 2.319 1.00 84.50 82 ALA A CA 1
ATOM 647 C C . ALA A 1 82 ? 14.018 -6.236 1.981 1.00 84.50 82 ALA A C 1
ATOM 649 O O . ALA A 1 82 ? 14.978 -6.886 2.397 1.00 84.50 82 ALA A O 1
ATOM 650 N N . ASP A 1 83 ? 14.139 -5.067 1.348 1.00 80.25 83 ASP A N 1
ATOM 651 C CA . ASP A 1 83 ? 15.432 -4.417 1.111 1.00 80.25 83 ASP A CA 1
ATOM 652 C C . ASP A 1 83 ? 16.173 -4.137 2.435 1.00 80.25 83 ASP A C 1
ATOM 654 O O . ASP A 1 83 ? 17.338 -4.511 2.612 1.00 80.25 83 ASP A O 1
ATOM 658 N N . MET A 1 84 ? 15.467 -3.596 3.440 1.00 78.38 84 MET A N 1
ATOM 659 C CA . MET A 1 84 ? 16.033 -3.377 4.779 1.00 78.38 84 MET A CA 1
ATOM 660 C C . MET A 1 84 ? 16.507 -4.682 5.437 1.00 78.38 84 MET A C 1
ATOM 662 O O . MET A 1 84 ? 17.626 -4.738 5.956 1.00 78.38 84 MET A O 1
ATOM 666 N N . ASN A 1 85 ? 15.687 -5.739 5.368 1.00 75.69 85 ASN A N 1
ATOM 667 C CA . ASN A 1 85 ? 15.971 -7.055 5.950 1.00 75.69 85 ASN A CA 1
ATOM 668 C C . ASN A 1 85 ? 16.993 -7.889 5.156 1.00 75.69 85 ASN A C 1
ATOM 670 O O . ASN A 1 85 ? 17.304 -9.002 5.576 1.00 75.69 85 ASN A O 1
ATOM 674 N N . ARG A 1 86 ? 17.497 -7.401 4.009 1.00 75.06 86 ARG A N 1
ATOM 675 C CA . ARG A 1 86 ? 18.339 -8.173 3.070 1.00 75.06 86 ARG A CA 1
ATOM 676 C C . ARG A 1 86 ? 17.679 -9.484 2.616 1.00 75.06 86 ARG A C 1
ATOM 678 O O . ARG A 1 86 ? 18.370 -10.451 2.297 1.00 75.06 86 ARG A O 1
ATOM 685 N N . LYS A 1 87 ? 16.342 -9.542 2.622 1.00 70.75 87 LYS A N 1
ATOM 686 C CA . LYS A 1 87 ? 15.609 -10.703 2.115 1.00 70.75 87 LYS A CA 1
ATOM 687 C C . LYS A 1 87 ? 15.522 -10.588 0.597 1.00 70.75 87 LYS A C 1
ATOM 689 O O . LYS A 1 87 ? 15.045 -9.590 0.067 1.00 70.75 87 LYS A O 1
ATOM 694 N N . GLY A 1 88 ? 15.964 -11.641 -0.089 1.00 76.19 88 GLY A N 1
ATOM 695 C CA . GLY A 1 88 ? 15.944 -11.724 -1.550 1.00 76.19 88 GLY A CA 1
ATOM 696 C C . GLY A 1 88 ? 14.541 -11.785 -2.147 1.00 76.19 88 GLY A C 1
ATOM 697 O O . GLY A 1 88 ? 14.368 -11.408 -3.298 1.00 76.19 88 GLY A O 1
ATOM 698 N N . THR A 1 89 ? 13.543 -12.235 -1.382 1.00 86.50 89 THR A N 1
ATOM 699 C CA . THR A 1 89 ? 12.202 -12.528 -1.899 1.00 86.50 89 THR A CA 1
ATOM 700 C C . THR A 1 89 ? 11.086 -11.998 -1.004 1.00 86.50 89 THR A C 1
ATOM 702 O O . THR A 1 89 ? 11.186 -12.056 0.224 1.00 86.50 89 THR A O 1
ATOM 705 N N . ILE A 1 90 ? 9.987 -11.558 -1.617 1.00 88.94 90 ILE A N 1
ATOM 706 C CA . ILE A 1 90 ? 8.740 -11.171 -0.940 1.00 88.94 90 ILE A CA 1
ATOM 707 C C . ILE A 1 90 ? 7.527 -11.829 -1.574 1.00 88.94 90 ILE A C 1
ATOM 709 O O . ILE A 1 90 ? 7.542 -12.139 -2.758 1.00 88.94 90 ILE A O 1
ATOM 713 N N . GLN A 1 91 ? 6.463 -11.982 -0.790 1.00 89.94 91 GLN A N 1
ATOM 714 C CA . GLN A 1 91 ? 5.168 -12.468 -1.251 1.00 89.94 91 GLN A CA 1
ATOM 715 C C . GLN A 1 91 ? 4.107 -11.393 -1.016 1.00 89.94 91 GLN A C 1
ATOM 717 O O . GLN A 1 91 ? 3.956 -10.901 0.103 1.00 89.94 91 GLN A O 1
ATOM 722 N N . ILE A 1 92 ? 3.367 -11.047 -2.067 1.00 90.56 92 ILE A N 1
ATOM 723 C CA . ILE A 1 92 ? 2.257 -10.085 -2.034 1.00 90.56 92 ILE A CA 1
ATOM 724 C C . ILE A 1 92 ? 1.006 -10.688 -2.684 1.00 90.56 92 ILE A C 1
ATOM 726 O O . ILE A 1 92 ? 1.109 -11.636 -3.460 1.00 90.56 92 ILE A O 1
ATOM 730 N N . GLY A 1 93 ? -0.179 -10.154 -2.385 1.00 90.31 93 GLY A N 1
ATOM 731 C CA . GLY A 1 93 ? -1.425 -10.585 -3.030 1.00 90.31 93 GLY A CA 1
ATOM 732 C C . GLY A 1 93 ? -1.465 -10.249 -4.527 1.00 90.31 93 GLY A C 1
ATOM 733 O O . GLY A 1 93 ? -1.036 -9.170 -4.950 1.00 90.31 93 GLY A O 1
ATOM 734 N N . SER A 1 94 ? -1.993 -11.169 -5.336 1.00 92.88 94 SER A N 1
ATOM 735 C CA . SER A 1 94 ? -2.175 -10.964 -6.777 1.00 92.88 94 SER A CA 1
ATOM 736 C C . SER A 1 94 ? -3.523 -10.308 -7.064 1.00 92.88 94 SER A C 1
ATOM 738 O O . SER A 1 94 ? -4.572 -10.819 -6.683 1.00 92.88 94 SER A O 1
ATOM 740 N N . THR A 1 95 ? -3.485 -9.181 -7.763 1.00 92.00 95 THR A N 1
ATOM 741 C CA . THR A 1 95 ? -4.630 -8.433 -8.293 1.00 92.00 95 THR A CA 1
ATOM 742 C C . THR A 1 95 ? -4.228 -7.868 -9.653 1.00 92.00 95 THR A C 1
ATOM 744 O O . THR A 1 95 ? -3.037 -7.728 -9.926 1.00 92.00 95 THR A O 1
ATOM 747 N N . ASN A 1 96 ? -5.182 -7.445 -10.483 1.00 92.50 96 ASN A N 1
ATOM 748 C CA . ASN A 1 96 ? -4.855 -6.844 -11.784 1.00 92.50 96 ASN A CA 1
ATOM 749 C C . ASN A 1 96 ? -3.931 -5.618 -11.647 1.00 92.50 96 ASN A C 1
ATOM 751 O O . ASN A 1 96 ? -2.995 -5.448 -12.424 1.00 92.50 96 ASN A O 1
ATOM 755 N N . ILE A 1 97 ? -4.155 -4.783 -10.625 1.00 92.25 97 ILE A N 1
ATOM 756 C CA . ILE A 1 97 ? -3.325 -3.600 -10.360 1.00 92.25 97 ILE A CA 1
ATOM 757 C C . ILE A 1 97 ? -1.920 -4.020 -9.918 1.00 92.25 97 ILE A C 1
ATOM 759 O O . ILE A 1 97 ? -0.937 -3.523 -10.469 1.00 92.25 97 ILE A O 1
ATOM 763 N N . THR A 1 98 ? -1.809 -4.939 -8.951 1.00 93.12 98 THR A N 1
ATOM 764 C CA . THR A 1 98 ? -0.497 -5.379 -8.451 1.00 93.12 98 THR A CA 1
ATOM 765 C C . THR A 1 98 ? 0.313 -6.082 -9.532 1.00 93.12 98 THR A C 1
ATOM 767 O O . THR A 1 98 ? 1.502 -5.809 -9.660 1.00 93.12 98 THR A O 1
ATOM 770 N N . GLU A 1 99 ? -0.322 -6.902 -10.368 1.00 94.75 99 GLU A N 1
ATOM 771 C CA . GLU A 1 99 ? 0.326 -7.548 -11.508 1.00 94.75 99 GLU A CA 1
ATOM 772 C C . GLU A 1 99 ? 0.866 -6.536 -12.521 1.00 94.75 99 GLU A C 1
ATOM 774 O O . GLU A 1 99 ? 2.012 -6.663 -12.946 1.00 94.75 99 GLU A O 1
ATOM 779 N N . ASN A 1 100 ? 0.087 -5.515 -12.887 1.00 95.62 100 ASN A N 1
ATOM 780 C CA . ASN A 1 100 ? 0.533 -4.494 -13.839 1.00 95.62 100 ASN A CA 1
ATOM 781 C C . ASN A 1 100 ? 1.697 -3.657 -13.291 1.00 95.62 100 ASN A C 1
ATOM 783 O O . ASN A 1 100 ? 2.689 -3.460 -13.991 1.00 95.62 100 ASN A O 1
ATOM 787 N N . ILE A 1 101 ? 1.629 -3.230 -12.026 1.00 95.19 101 ILE A N 1
ATOM 788 C CA . ILE A 1 101 ? 2.730 -2.495 -11.381 1.00 95.19 101 ILE A CA 1
ATOM 789 C C . ILE A 1 101 ? 3.994 -3.361 -11.335 1.00 95.19 101 ILE A C 1
ATOM 791 O O . ILE A 1 101 ? 5.073 -2.906 -11.703 1.00 95.19 101 ILE A O 1
ATOM 795 N N . VAL A 1 102 ? 3.871 -4.621 -10.915 1.00 94.88 102 VAL A N 1
ATOM 796 C CA . VAL A 1 102 ? 5.004 -5.550 -10.821 1.00 94.88 102 VAL A CA 1
ATOM 797 C C . VAL A 1 102 ? 5.623 -5.837 -12.191 1.00 94.88 102 VAL A C 1
ATOM 799 O O . VAL A 1 102 ? 6.845 -5.911 -12.285 1.00 94.88 102 VAL A O 1
ATOM 802 N N . LYS A 1 103 ? 4.819 -5.949 -13.257 1.00 95.38 103 LYS A N 1
ATOM 803 C CA . LYS A 1 103 ? 5.324 -6.088 -14.634 1.00 95.38 103 LYS A CA 1
ATOM 804 C C . LYS A 1 103 ? 6.182 -4.895 -15.049 1.00 95.38 103 LYS A C 1
ATOM 806 O O . LYS A 1 103 ? 7.255 -5.105 -15.605 1.00 95.38 103 LYS A O 1
ATOM 811 N N . ILE A 1 104 ? 5.748 -3.669 -14.743 1.00 95.25 104 ILE A N 1
ATOM 812 C CA . ILE A 1 104 ? 6.545 -2.460 -15.001 1.00 95.25 104 ILE A CA 1
ATOM 813 C C . ILE A 1 104 ? 7.850 -2.518 -14.202 1.00 95.25 104 ILE A C 1
ATOM 815 O O . ILE A 1 104 ? 8.925 -2.357 -14.768 1.00 95.25 104 ILE A O 1
ATOM 819 N N . LEU A 1 105 ? 7.784 -2.827 -12.903 1.00 92.88 105 LEU A N 1
ATOM 820 C CA . LEU A 1 105 ? 8.979 -2.917 -12.058 1.00 92.88 105 LEU A CA 1
ATOM 821 C C . LEU A 1 105 ? 9.979 -3.987 -12.535 1.00 92.88 105 LEU A C 1
ATOM 823 O O . LEU A 1 105 ? 11.188 -3.786 -12.416 1.00 92.88 105 LEU A O 1
ATOM 827 N N . LEU A 1 106 ? 9.493 -5.109 -13.073 1.00 93.62 106 LEU A N 1
ATOM 828 C CA . LEU A 1 106 ? 10.319 -6.150 -13.688 1.00 93.62 106 LEU A CA 1
ATOM 829 C C . LEU A 1 106 ? 10.957 -5.656 -14.995 1.00 93.62 106 LEU A C 1
ATOM 831 O O . LEU A 1 106 ? 12.164 -5.792 -15.171 1.00 93.62 106 LEU A O 1
ATOM 835 N N . ARG A 1 107 ? 10.168 -5.041 -15.885 1.00 93.69 107 ARG A N 1
ATOM 836 C CA . ARG A 1 107 ? 10.633 -4.518 -17.181 1.00 93.69 107 ARG A CA 1
ATOM 837 C C . ARG A 1 107 ? 11.706 -3.438 -17.029 1.00 93.69 107 ARG A C 1
ATOM 839 O O . ARG A 1 107 ? 12.689 -3.454 -17.758 1.00 93.69 107 ARG A O 1
ATOM 846 N N . GLU A 1 108 ? 11.548 -2.541 -16.059 1.00 90.44 108 GLU A N 1
ATOM 847 C CA . GLU A 1 108 ? 12.541 -1.502 -15.749 1.00 90.44 108 GLU A CA 1
ATOM 848 C C . GLU A 1 108 ? 13.755 -2.044 -14.961 1.00 90.44 108 GLU A C 1
ATOM 850 O O . GLU A 1 108 ? 14.695 -1.309 -14.658 1.00 90.44 108 GLU A O 1
ATOM 855 N N . GLY A 1 109 ? 13.761 -3.334 -14.603 1.00 88.62 109 GLY A N 1
ATOM 856 C CA . GLY A 1 109 ? 14.887 -3.996 -13.942 1.00 88.62 109 GLY A CA 1
ATOM 857 C C . GLY A 1 109 ? 15.055 -3.671 -12.453 1.00 88.62 109 GLY A C 1
ATOM 858 O O . GLY A 1 109 ? 16.151 -3.871 -11.909 1.00 88.62 109 GLY A O 1
ATOM 859 N N . PHE A 1 110 ? 13.997 -3.174 -11.797 1.00 86.88 110 PHE A N 1
ATOM 860 C CA . PHE A 1 110 ? 13.936 -2.961 -10.344 1.00 86.88 110 PHE A CA 1
ATOM 861 C C . PHE A 1 110 ? 13.691 -4.268 -9.577 1.00 86.88 110 PHE A C 1
ATOM 863 O O . PHE A 1 110 ? 14.185 -4.444 -8.462 1.00 86.88 110 PHE A O 1
ATOM 870 N N . ILE A 1 111 ? 12.943 -5.193 -10.180 1.00 90.44 111 ILE A N 1
ATOM 871 C CA . ILE A 1 111 ? 12.714 -6.555 -9.686 1.00 90.44 111 ILE A CA 1
ATOM 872 C C . ILE A 1 111 ? 13.467 -7.518 -10.606 1.00 90.44 111 ILE A C 1
ATOM 874 O O . ILE A 1 111 ? 13.501 -7.314 -11.813 1.00 90.44 111 ILE A O 1
ATOM 878 N N . ASP A 1 112 ? 14.087 -8.546 -10.032 1.00 90.31 112 ASP A N 1
ATOM 879 C CA . ASP A 1 112 ? 14.874 -9.540 -10.767 1.00 90.31 112 ASP A CA 1
ATOM 880 C C . ASP A 1 112 ? 13.988 -10.633 -11.378 1.00 90.31 112 ASP A C 1
ATOM 882 O O . ASP A 1 112 ? 14.158 -11.021 -12.529 1.00 90.31 112 ASP A O 1
ATOM 886 N N . ASN A 1 113 ? 13.005 -11.117 -10.613 1.00 93.62 113 ASN A N 1
ATOM 887 C CA . ASN A 1 113 ? 12.089 -12.160 -11.065 1.00 93.62 113 ASN A CA 1
ATOM 888 C C . ASN A 1 113 ? 10.725 -12.068 -10.369 1.00 93.62 113 ASN A C 1
ATOM 890 O O . ASN A 1 113 ? 10.610 -11.543 -9.260 1.00 93.62 113 ASN A O 1
ATOM 894 N N . VAL A 1 114 ? 9.693 -12.617 -11.007 1.00 95.44 114 VAL A N 1
ATOM 895 C CA . VAL A 1 114 ? 8.317 -12.669 -10.511 1.00 95.44 114 VAL A CA 1
ATOM 896 C C . VAL A 1 114 ? 7.734 -14.045 -10.797 1.00 95.44 114 VAL A C 1
ATOM 898 O O . VAL A 1 114 ? 7.747 -14.511 -11.932 1.00 95.44 114 VAL A O 1
ATOM 901 N N . ARG A 1 115 ? 7.167 -14.688 -9.776 1.00 95.25 115 ARG A N 1
ATOM 902 C CA . ARG A 1 115 ? 6.449 -15.961 -9.912 1.00 95.25 115 ARG A CA 1
ATOM 903 C C . ARG A 1 115 ? 5.036 -15.830 -9.367 1.00 95.25 115 ARG A C 1
ATOM 905 O O . ARG A 1 115 ? 4.831 -15.224 -8.319 1.00 95.25 115 ARG A O 1
ATOM 912 N N . LYS A 1 116 ? 4.062 -16.429 -10.053 1.00 94.75 116 LYS A N 1
ATOM 913 C CA . LYS A 1 116 ? 2.707 -16.592 -9.516 1.00 94.75 116 LYS A CA 1
ATOM 914 C C . LYS A 1 116 ? 2.656 -17.850 -8.656 1.00 94.75 116 LYS A C 1
ATOM 916 O O . LYS A 1 116 ? 3.134 -18.903 -9.066 1.00 94.75 116 LYS A O 1
ATOM 921 N N . HIS A 1 117 ? 2.067 -17.733 -7.476 1.00 93.50 117 HIS A N 1
ATOM 922 C CA . HIS A 1 117 ? 1.831 -18.837 -6.555 1.00 93.50 117 HIS A CA 1
ATOM 923 C C . HIS A 1 117 ? 0.355 -18.855 -6.157 1.00 93.50 117 HIS A C 1
ATOM 925 O O . HIS A 1 117 ? -0.252 -17.798 -5.985 1.00 93.50 117 HIS A O 1
ATOM 931 N N . ARG A 1 118 ? -0.237 -20.042 -6.020 1.00 93.75 118 ARG A N 1
ATOM 932 C CA . ARG A 1 118 ? -1.618 -20.207 -5.557 1.00 93.75 118 ARG A CA 1
ATOM 933 C C . ARG A 1 118 ? -1.603 -20.983 -4.250 1.00 93.75 118 ARG A C 1
ATOM 935 O O . ARG A 1 118 ? -1.093 -22.095 -4.206 1.00 93.75 118 ARG A O 1
ATOM 942 N N . GLU A 1 119 ? -2.211 -20.412 -3.220 1.00 91.88 119 GLU A N 1
ATOM 943 C CA . GLU A 1 119 ? -2.312 -21.013 -1.891 1.00 91.88 119 GLU A CA 1
ATOM 944 C C . GLU A 1 119 ? -3.735 -20.819 -1.359 1.00 91.88 119 GLU A C 1
ATOM 946 O O . GLU A 1 119 ? -4.254 -19.704 -1.391 1.00 91.88 119 GLU A O 1
ATOM 951 N N . ARG A 1 120 ? -4.388 -21.890 -0.877 1.00 88.69 120 ARG A N 1
ATOM 952 C CA . ARG A 1 120 ? -5.735 -21.839 -0.256 1.00 88.69 120 ARG A CA 1
ATOM 953 C C . ARG A 1 120 ? -6.749 -21.010 -1.067 1.00 88.69 120 ARG A C 1
ATOM 955 O O . ARG A 1 120 ? -7.468 -20.172 -0.530 1.00 88.69 120 ARG A O 1
ATOM 962 N N . ASN A 1 121 ? -6.763 -21.229 -2.383 1.00 89.44 121 ASN A N 1
ATOM 963 C CA . ASN A 1 121 ? -7.601 -20.527 -3.363 1.00 89.44 121 ASN A CA 1
ATOM 964 C C . ASN A 1 121 ? -7.326 -19.016 -3.550 1.00 89.44 121 ASN A C 1
ATOM 966 O O . ASN A 1 121 ? -8.098 -18.328 -4.211 1.00 89.44 121 ASN A O 1
ATOM 970 N N . LYS A 1 122 ? -6.216 -18.495 -3.020 1.00 88.25 122 LYS A N 1
ATOM 971 C CA . LYS A 1 122 ? -5.750 -17.120 -3.233 1.00 88.25 122 LYS A CA 1
ATOM 972 C C . LYS A 1 122 ? -4.496 -17.113 -4.101 1.00 88.25 122 LYS A C 1
ATOM 974 O O . LYS A 1 122 ? -3.651 -18.001 -3.996 1.00 88.25 122 LYS A O 1
ATOM 979 N N . TYR A 1 123 ? -4.382 -16.106 -4.960 1.00 93.31 123 TYR A N 1
ATOM 980 C CA . TYR A 1 123 ? -3.209 -15.905 -5.805 1.00 93.31 123 TYR A CA 1
ATOM 981 C C . TYR A 1 123 ? -2.249 -14.908 -5.164 1.00 93.31 123 TYR A C 1
ATOM 983 O O . TYR A 1 123 ? -2.659 -13.870 -4.640 1.00 93.31 123 TYR A O 1
ATOM 991 N N . PHE A 1 124 ? -0.962 -15.209 -5.258 1.00 93.69 124 PHE A N 1
ATOM 992 C CA . PHE A 1 124 ? 0.133 -14.405 -4.743 1.00 93.69 124 PHE A CA 1
ATOM 993 C C . PHE A 1 124 ? 1.204 -14.206 -5.815 1.00 93.69 124 PHE A C 1
ATOM 995 O O . PHE A 1 124 ? 1.422 -15.071 -6.666 1.00 93.69 124 PHE A O 1
ATOM 1002 N N . LEU A 1 125 ? 1.901 -13.076 -5.741 1.00 94.31 125 LEU A N 1
ATOM 1003 C CA . LEU A 1 125 ? 3.115 -12.808 -6.501 1.00 94.31 125 LEU A CA 1
ATOM 1004 C C . LEU A 1 125 ? 4.312 -12.940 -5.567 1.00 94.31 125 LEU A C 1
ATOM 1006 O O . LEU A 1 125 ? 4.400 -12.242 -4.555 1.00 94.31 125 LEU A O 1
ATOM 1010 N N . VAL A 1 126 ? 5.227 -13.833 -5.922 1.00 94.06 126 VAL A N 1
ATOM 1011 C CA . VAL A 1 126 ? 6.524 -13.987 -5.272 1.00 94.06 126 VAL A CA 1
ATOM 1012 C C . VAL A 1 126 ? 7.543 -13.203 -6.091 1.00 94.06 126 VAL A C 1
ATOM 1014 O O . VAL A 1 126 ? 7.822 -13.556 -7.236 1.00 94.06 126 VAL A O 1
ATOM 1017 N N . LEU A 1 127 ? 8.053 -12.113 -5.523 1.00 92.94 127 LEU A N 1
ATOM 1018 C CA . LEU A 1 127 ? 8.973 -11.183 -6.177 1.00 92.94 127 LEU A CA 1
ATOM 1019 C C . LEU A 1 127 ? 10.385 -11.415 -5.650 1.00 92.94 127 LEU A C 1
ATOM 1021 O O . LEU A 1 127 ? 10.585 -11.406 -4.435 1.00 92.94 127 LEU A O 1
ATOM 1025 N N . THR A 1 128 ? 11.357 -11.556 -6.544 1.00 91.25 128 THR A N 1
ATOM 1026 C CA . THR A 1 128 ? 12.784 -11.582 -6.212 1.00 91.25 128 THR A CA 1
ATOM 1027 C C . THR A 1 128 ? 13.364 -10.187 -6.410 1.00 91.25 128 THR A C 1
ATOM 1029 O O . THR A 1 128 ? 13.360 -9.659 -7.521 1.00 91.25 128 THR A O 1
ATOM 1032 N N . LEU A 1 129 ? 13.854 -9.568 -5.339 1.00 86.06 129 LEU A N 1
ATOM 1033 C CA . LEU A 1 129 ? 14.457 -8.239 -5.383 1.00 86.06 129 LEU A CA 1
ATOM 1034 C C . LEU A 1 129 ? 15.899 -8.315 -5.883 1.00 86.06 129 LEU A C 1
ATOM 1036 O O . LEU A 1 129 ? 16.690 -9.157 -5.444 1.00 86.06 129 LEU A O 1
ATOM 1040 N N . ARG A 1 130 ? 16.268 -7.386 -6.765 1.00 78.44 130 ARG A N 1
ATOM 1041 C CA . ARG A 1 130 ? 17.619 -7.308 -7.315 1.00 78.44 130 ARG A CA 1
ATOM 1042 C C . ARG A 1 130 ? 18.606 -6.821 -6.255 1.00 78.44 130 ARG A C 1
ATOM 1044 O O . ARG A 1 130 ? 18.521 -5.691 -5.791 1.00 78.44 130 ARG A O 1
ATOM 1051 N N . HIS A 1 131 ? 19.600 -7.644 -5.932 1.00 70.00 131 HIS A N 1
ATOM 1052 C CA . HIS A 1 131 ? 20.689 -7.274 -5.026 1.00 70.00 131 HIS A CA 1
ATOM 1053 C C . HIS A 1 131 ? 21.991 -7.109 -5.820 1.00 70.00 131 HIS A C 1
ATOM 1055 O O . HIS A 1 131 ? 22.648 -8.094 -6.155 1.00 70.00 131 HIS A O 1
ATOM 1061 N N . ARG A 1 132 ? 22.404 -5.871 -6.129 1.00 58.56 132 ARG A N 1
ATOM 1062 C CA . ARG A 1 132 ? 23.740 -5.638 -6.704 1.00 58.56 132 ARG A CA 1
ATOM 1063 C C . ARG A 1 132 ? 24.799 -5.776 -5.607 1.00 58.56 132 ARG A C 1
ATOM 1065 O O . ARG A 1 132 ? 24.913 -4.928 -4.728 1.00 58.56 132 ARG A O 1
ATOM 1072 N N . ARG A 1 133 ? 25.595 -6.849 -5.659 1.00 54.91 133 ARG A N 1
ATOM 1073 C CA . ARG A 1 133 ? 26.842 -6.960 -4.888 1.00 54.91 133 ARG A CA 1
ATOM 1074 C C . ARG A 1 133 ? 27.936 -6.200 -5.639 1.00 54.91 133 ARG A C 1
ATOM 1076 O O . ARG A 1 133 ? 28.376 -6.654 -6.689 1.00 54.91 133 ARG A O 1
ATOM 1083 N N . ASN A 1 134 ? 28.369 -5.053 -5.121 1.00 49.41 134 ASN A N 1
ATOM 1084 C CA . ASN A 1 134 ? 29.556 -4.374 -5.641 1.00 49.41 134 ASN A CA 1
ATOM 1085 C C . ASN A 1 134 ? 30.828 -4.960 -5.008 1.00 49.41 134 ASN A C 1
ATOM 1087 O O . ASN A 1 134 ? 30.859 -5.257 -3.814 1.00 49.41 134 ASN A O 1
ATOM 1091 N N . ARG A 1 135 ? 31.902 -5.082 -5.804 1.00 51.25 135 ARG A N 1
ATOM 1092 C CA . ARG A 1 135 ? 33.227 -5.581 -5.370 1.00 51.25 135 ARG A CA 1
ATOM 1093 C C . ARG A 1 135 ? 33.921 -4.695 -4.314 1.00 51.25 135 ARG A C 1
ATOM 1095 O O . ARG A 1 135 ? 34.885 -5.140 -3.712 1.00 51.25 135 ARG A O 1
ATOM 1102 N N . LYS A 1 136 ? 33.430 -3.473 -4.060 1.00 50.72 136 LYS A N 1
ATOM 1103 C CA . LYS A 1 136 ? 33.957 -2.514 -3.059 1.00 50.72 136 LYS A CA 1
ATOM 1104 C C . LYS A 1 136 ? 33.037 -2.326 -1.836 1.00 50.72 136 LYS A C 1
ATOM 1106 O O . LYS A 1 136 ? 33.031 -1.271 -1.214 1.00 50.72 136 LYS A O 1
ATOM 1111 N N . GLY A 1 137 ? 32.243 -3.345 -1.503 1.00 56.12 137 GLY A N 1
ATOM 1112 C CA . GLY A 1 137 ? 31.290 -3.329 -0.388 1.00 56.12 137 GLY A CA 1
ATOM 1113 C C . GLY A 1 137 ? 29.828 -3.272 -0.854 1.00 56.12 137 GLY A C 1
ATOM 1114 O O . GLY A 1 137 ? 29.552 -3.027 -2.034 1.00 56.12 137 GLY A O 1
ATOM 1115 N N . PRO A 1 138 ? 28.858 -3.533 0.044 1.00 47.66 138 PRO A N 1
ATOM 1116 C CA . PRO A 1 138 ? 27.446 -3.617 -0.312 1.00 47.66 138 PRO A CA 1
ATOM 1117 C C . PRO A 1 138 ? 26.869 -2.217 -0.555 1.00 47.66 138 PRO A C 1
ATOM 1119 O O . PRO A 1 138 ? 26.205 -1.646 0.307 1.00 47.66 138 PRO A O 1
ATOM 1122 N N . HIS A 1 139 ? 27.106 -1.646 -1.736 1.00 45.19 139 HIS A N 1
ATOM 1123 C CA . HIS A 1 139 ? 26.380 -0.455 -2.157 1.00 45.19 139 HIS A CA 1
ATOM 1124 C C . HIS A 1 139 ? 24.950 -0.867 -2.524 1.00 45.19 139 HIS A C 1
ATOM 1126 O O . HIS A 1 139 ? 24.704 -1.457 -3.575 1.00 45.19 139 HIS A O 1
ATOM 1132 N N . ARG A 1 140 ? 24.017 -0.633 -1.596 1.00 52.25 140 ARG A N 1
ATOM 1133 C CA . ARG A 1 140 ? 22.593 -0.917 -1.780 1.00 52.25 140 ARG A CA 1
ATOM 1134 C C . ARG A 1 140 ? 22.031 0.054 -2.811 1.00 52.25 140 ARG A C 1
ATOM 1136 O O . ARG A 1 140 ? 22.019 1.259 -2.574 1.00 52.25 140 ARG A O 1
ATOM 1143 N N . THR A 1 141 ? 21.515 -0.453 -3.925 1.00 54.66 141 THR A N 1
ATOM 1144 C CA . THR A 1 141 ? 20.575 0.320 -4.742 1.00 54.66 141 THR A CA 1
ATOM 1145 C C . THR A 1 141 ? 19.251 0.347 -3.983 1.00 54.66 141 THR A C 1
ATOM 1147 O O . THR A 1 141 ? 18.389 -0.493 -4.212 1.00 54.66 141 THR A O 1
ATOM 1150 N N . ILE A 1 142 ? 19.128 1.249 -3.005 1.00 62.97 142 ILE A N 1
ATOM 1151 C CA . ILE A 1 142 ? 17.891 1.407 -2.237 1.00 62.97 142 ILE A CA 1
ATOM 1152 C C . ILE A 1 142 ? 16.825 1.888 -3.221 1.00 62.97 142 ILE A C 1
ATOM 1154 O O . ILE A 1 142 ? 16.884 3.014 -3.718 1.00 62.97 142 ILE A O 1
ATOM 1158 N N . LEU A 1 143 ? 15.864 1.018 -3.523 1.00 74.12 143 LEU A N 1
ATOM 1159 C CA . LEU A 1 143 ? 14.684 1.366 -4.306 1.00 74.12 143 LEU A CA 1
ATOM 1160 C C . LEU A 1 143 ? 13.888 2.425 -3.538 1.00 74.12 143 LEU A C 1
ATOM 1162 O O . LEU A 1 143 ? 13.169 2.114 -2.585 1.00 74.12 143 LEU A O 1
ATOM 1166 N N . ASN A 1 144 ? 14.015 3.689 -3.942 1.00 83.56 144 ASN A N 1
ATOM 1167 C CA . ASN A 1 144 ? 13.268 4.783 -3.334 1.00 83.56 144 ASN A CA 1
ATOM 1168 C C . ASN A 1 144 ? 11.842 4.838 -3.900 1.00 83.56 144 ASN A C 1
ATOM 1170 O O . ASN A 1 144 ? 11.515 5.650 -4.763 1.00 83.56 144 ASN A O 1
ATOM 1174 N N . LEU A 1 145 ? 10.998 3.926 -3.423 1.00 87.81 145 LEU A N 1
ATOM 1175 C CA . LEU A 1 145 ? 9.586 3.865 -3.774 1.00 87.81 145 LEU A CA 1
ATOM 1176 C C . LEU A 1 145 ? 8.783 4.806 -2.874 1.00 87.81 145 LEU A C 1
ATOM 1178 O O . LEU A 1 145 ? 8.816 4.688 -1.644 1.00 87.81 145 LEU A O 1
ATOM 1182 N N . ARG A 1 146 ? 8.009 5.705 -3.485 1.00 88.62 146 ARG A N 1
ATOM 1183 C CA . ARG A 1 146 ? 7.103 6.619 -2.783 1.00 88.62 146 ARG A CA 1
ATOM 1184 C C . ARG A 1 146 ? 5.759 6.679 -3.492 1.00 88.62 146 ARG A C 1
ATOM 1186 O O . ARG A 1 146 ? 5.688 6.887 -4.697 1.00 88.62 146 ARG A O 1
ATOM 1193 N N . ARG A 1 147 ? 4.679 6.570 -2.717 1.00 90.44 147 ARG A N 1
ATOM 1194 C CA . ARG A 1 147 ? 3.323 6.785 -3.221 1.00 90.44 147 ARG A CA 1
ATOM 1195 C C . ARG A 1 147 ? 2.937 8.257 -3.160 1.00 90.44 147 ARG A C 1
ATOM 1197 O O . ARG A 1 147 ? 3.007 8.862 -2.088 1.00 90.44 147 ARG A O 1
ATOM 1204 N N . ILE A 1 148 ? 2.467 8.782 -4.289 1.00 90.06 148 ILE A N 1
ATOM 1205 C CA . ILE A 1 148 ? 1.992 10.163 -4.423 1.00 90.06 148 ILE A CA 1
ATOM 1206 C C . ILE A 1 148 ? 0.478 10.249 -4.170 1.00 90.06 148 ILE A C 1
ATOM 1208 O O . ILE A 1 148 ? 0.071 10.823 -3.165 1.00 90.06 148 ILE A O 1
ATOM 1212 N N . SER A 1 149 ? -0.360 9.602 -4.989 1.00 89.94 149 SER A N 1
ATOM 1213 C CA . SER A 1 149 ? -1.820 9.580 -4.786 1.00 89.94 149 SER A CA 1
ATOM 1214 C C . SER A 1 149 ? -2.233 8.565 -3.714 1.00 89.94 149 SER A C 1
ATOM 1216 O O . SER A 1 149 ? -1.981 7.367 -3.867 1.00 89.94 149 SER A O 1
ATOM 1218 N N . ARG A 1 150 ? -2.947 9.004 -2.672 1.00 88.00 150 ARG A N 1
ATOM 1219 C CA . ARG A 1 150 ? -3.454 8.167 -1.563 1.00 88.00 150 ARG A CA 1
ATOM 1220 C C . ARG A 1 150 ? -4.991 8.102 -1.581 1.00 88.00 150 ARG A C 1
ATOM 1222 O O . ARG A 1 150 ? -5.614 8.976 -2.171 1.00 88.00 150 ARG A O 1
ATOM 1229 N N . PRO A 1 151 ? -5.644 7.113 -0.944 1.00 83.44 151 PRO A N 1
ATOM 1230 C CA . PRO A 1 151 ? -7.106 7.021 -0.962 1.00 83.44 151 PRO A CA 1
ATOM 1231 C C . PRO A 1 151 ? -7.820 8.252 -0.395 1.00 83.44 151 PRO A C 1
ATOM 1233 O O . PRO A 1 151 ? -8.797 8.691 -0.989 1.00 83.44 151 PRO A O 1
ATOM 1236 N N . GLY A 1 152 ? -7.293 8.829 0.691 1.00 80.56 152 GLY A N 1
ATOM 1237 C CA . GLY A 1 152 ? -7.816 10.063 1.290 1.00 80.56 152 GLY A CA 1
ATOM 1238 C C . GLY A 1 152 ? -7.363 11.359 0.603 1.00 80.56 152 GLY A C 1
ATOM 1239 O O . GLY A 1 152 ? -7.850 12.421 0.960 1.00 80.56 152 GLY A O 1
ATOM 1240 N N . LEU A 1 153 ? -6.436 11.289 -0.362 1.00 86.56 153 LEU A N 1
ATOM 1241 C CA . LEU A 1 153 ? -5.966 12.440 -1.139 1.00 86.56 153 LEU A CA 1
ATOM 1242 C C . LEU A 1 153 ? -5.530 11.974 -2.533 1.00 86.56 153 LEU A C 1
ATOM 1244 O O . LEU A 1 153 ? -4.394 11.523 -2.733 1.00 86.56 153 LEU A O 1
ATOM 1248 N N . ARG A 1 154 ? -6.464 12.029 -3.486 1.00 87.94 154 ARG A N 1
ATOM 1249 C CA . ARG A 1 154 ? -6.225 11.639 -4.878 1.00 87.94 154 ARG A CA 1
ATOM 1250 C C . ARG A 1 154 ? -5.548 12.780 -5.623 1.00 87.94 154 ARG A C 1
ATOM 1252 O O . ARG A 1 154 ? -5.986 13.919 -5.529 1.00 87.94 154 ARG A O 1
ATOM 1259 N N . ILE A 1 155 ? -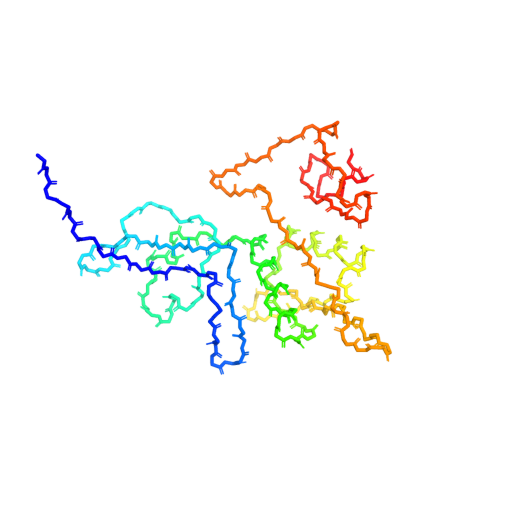4.481 12.457 -6.343 1.00 90.88 155 ILE A N 1
ATOM 1260 C CA . ILE A 1 155 ? -3.713 13.422 -7.131 1.00 90.88 155 ILE A CA 1
ATOM 1261 C C . ILE A 1 155 ? -3.811 12.995 -8.589 1.00 90.88 155 ILE A C 1
ATOM 1263 O O . ILE A 1 155 ? -3.455 11.863 -8.921 1.00 90.88 155 ILE A O 1
ATOM 1267 N N . TYR A 1 156 ? -4.283 13.910 -9.429 1.00 91.62 156 TYR A N 1
ATOM 1268 C CA . TYR A 1 156 ? -4.371 13.762 -10.878 1.00 91.62 156 TYR A CA 1
ATOM 1269 C C . TYR A 1 156 ? -3.510 14.844 -11.526 1.00 91.62 156 TYR A C 1
ATOM 1271 O O . TYR A 1 156 ? -3.389 15.939 -10.981 1.00 91.62 156 TYR A O 1
ATOM 1279 N N . SER A 1 157 ? -2.885 14.523 -12.654 1.00 88.44 157 SER A N 1
ATOM 1280 C CA . SER A 1 157 ? -1.986 15.434 -13.361 1.00 88.44 157 SER A CA 1
ATOM 1281 C C . SER A 1 157 ? -2.118 15.225 -14.863 1.00 88.44 157 SER A C 1
ATOM 1283 O O . SER A 1 157 ? -2.310 14.092 -15.310 1.00 88.44 157 SER A O 1
ATOM 1285 N N . ASN A 1 158 ? -2.000 16.308 -15.629 1.00 89.75 158 ASN A N 1
ATOM 1286 C CA . ASN A 1 158 ? -1.900 16.240 -17.085 1.00 89.75 158 ASN A CA 1
ATOM 1287 C C . ASN A 1 158 ? -0.491 15.795 -17.502 1.00 89.75 158 ASN A C 1
ATOM 1289 O O . ASN A 1 158 ? 0.468 16.022 -16.765 1.00 89.75 158 ASN A O 1
ATOM 1293 N N . TYR A 1 159 ? -0.344 15.232 -18.707 1.00 84.88 159 TYR A N 1
ATOM 1294 C CA . TYR A 1 159 ? 0.944 14.709 -19.197 1.00 84.88 159 TYR A CA 1
ATOM 1295 C C . TYR A 1 159 ? 2.082 15.748 -19.132 1.00 84.88 159 TYR A C 1
ATOM 1297 O O . TYR A 1 159 ? 3.197 15.435 -18.728 1.00 84.88 159 TYR A O 1
ATOM 1305 N N . GLN A 1 160 ? 1.774 17.016 -19.426 1.00 87.81 160 GLN A N 1
ATOM 1306 C CA . GLN A 1 160 ? 2.728 18.136 -19.409 1.00 87.81 160 GLN A CA 1
ATOM 1307 C C . GLN A 1 160 ? 3.279 18.451 -18.012 1.00 87.81 160 GLN A C 1
ATOM 1309 O O . GLN A 1 160 ? 4.338 19.056 -17.881 1.00 87.81 160 GLN A O 1
ATOM 1314 N N . GLN A 1 161 ? 2.546 18.072 -16.968 1.00 88.69 161 GLN A N 1
ATOM 1315 C CA . GLN A 1 161 ? 2.866 18.358 -15.572 1.00 88.69 161 GLN A CA 1
ATOM 1316 C C . GLN A 1 161 ? 3.503 17.153 -14.868 1.00 88.69 161 GLN A C 1
ATOM 1318 O O . GLN A 1 161 ? 3.767 17.212 -13.666 1.00 88.69 161 GLN A O 1
ATOM 1323 N N . ILE A 1 162 ? 3.731 16.041 -15.579 1.00 87.94 162 ILE A N 1
ATOM 1324 C CA . ILE A 1 162 ? 4.379 14.863 -15.005 1.00 87.94 162 ILE A CA 1
ATOM 1325 C C . ILE A 1 162 ? 5.867 15.184 -14.781 1.00 87.94 162 ILE A C 1
ATOM 1327 O O . ILE A 1 162 ? 6.590 15.481 -15.735 1.00 87.94 162 ILE A O 1
ATOM 1331 N N . PRO A 1 163 ? 6.358 15.148 -13.528 1.00 84.81 163 PRO A N 1
ATOM 1332 C CA . PRO A 1 163 ? 7.736 15.507 -13.236 1.00 84.81 163 PRO A CA 1
ATOM 1333 C C . PRO A 1 163 ? 8.699 14.409 -13.691 1.00 84.81 163 PRO A C 1
ATOM 1335 O O . PRO A 1 163 ? 8.480 13.227 -13.424 1.00 84.81 163 PRO A O 1
ATOM 1338 N N . ARG A 1 164 ? 9.835 14.802 -14.278 1.00 86.81 164 ARG A N 1
ATOM 1339 C CA . ARG A 1 164 ? 10.954 13.880 -14.512 1.00 86.81 164 ARG A CA 1
ATOM 1340 C C . ARG A 1 164 ? 11.657 13.579 -13.193 1.00 86.81 164 ARG A C 1
ATOM 1342 O O . ARG A 1 164 ? 12.185 14.475 -12.535 1.00 86.81 164 ARG A O 1
ATOM 1349 N N . ILE A 1 165 ? 11.703 12.308 -12.811 1.00 87.44 165 ILE A N 1
ATOM 1350 C CA . ILE A 1 165 ? 12.327 11.880 -11.556 1.00 87.44 165 ILE A CA 1
ATOM 1351 C C . ILE A 1 165 ? 13.827 11.650 -11.762 1.00 87.44 165 ILE A C 1
ATOM 1353 O O . ILE A 1 165 ? 14.233 10.942 -12.682 1.00 87.44 165 ILE A O 1
ATOM 1357 N N . LEU A 1 166 ? 14.656 12.234 -10.886 1.00 83.69 166 LEU A N 1
ATOM 1358 C CA . LEU A 1 166 ? 16.120 12.070 -10.878 1.00 83.69 166 LEU A CA 1
ATOM 1359 C C . LEU A 1 166 ? 16.768 12.318 -12.255 1.00 83.69 166 LEU A C 1
ATOM 1361 O O . LEU A 1 166 ? 17.559 11.507 -12.730 1.00 83.69 166 LEU A O 1
ATOM 1365 N N . GLY A 1 167 ? 16.378 13.401 -12.936 1.00 81.94 167 GLY A N 1
ATOM 1366 C CA . GLY A 1 167 ? 16.920 13.741 -14.259 1.00 81.94 167 GLY A CA 1
ATOM 1367 C C . GLY A 1 167 ? 16.592 12.721 -15.358 1.00 81.94 167 GLY A C 1
ATOM 1368 O O . GLY A 1 167 ? 17.279 12.680 -16.370 1.00 81.94 167 GLY A O 1
ATOM 1369 N N . GLY A 1 168 ? 15.566 11.886 -15.158 1.00 84.38 168 GLY A N 1
ATOM 1370 C CA . GLY A 1 168 ? 15.179 10.811 -16.073 1.00 84.38 168 GLY A CA 1
ATOM 1371 C C . GLY A 1 168 ? 15.680 9.427 -15.659 1.00 84.38 168 GLY A C 1
ATOM 1372 O O . GLY A 1 168 ? 15.308 8.452 -16.300 1.00 84.38 168 GLY A O 1
ATOM 1373 N N . MET A 1 169 ? 16.472 9.303 -14.586 1.00 84.50 169 MET A N 1
ATOM 1374 C CA . MET A 1 169 ? 16.901 7.996 -14.065 1.00 84.50 169 MET A CA 1
ATOM 1375 C C . MET A 1 169 ? 15.781 7.240 -13.338 1.00 84.50 169 MET A C 1
ATOM 1377 O O . MET A 1 169 ? 15.818 6.014 -13.262 1.00 84.50 169 MET A O 1
ATOM 1381 N N . GLY A 1 170 ? 14.810 7.959 -12.773 1.00 87.75 170 GLY A N 1
ATOM 1382 C CA . GLY A 1 170 ? 13.630 7.368 -12.151 1.00 87.75 170 GLY A CA 1
ATOM 1383 C C . GLY A 1 170 ? 12.462 7.249 -13.124 1.00 87.75 170 GLY A C 1
ATOM 1384 O O . GLY A 1 170 ? 12.509 7.775 -14.234 1.00 87.75 170 GLY A O 1
ATOM 1385 N N . ILE A 1 171 ? 11.403 6.589 -12.662 1.00 92.19 171 ILE A N 1
ATOM 1386 C CA . ILE A 1 171 ? 10.122 6.502 -13.367 1.00 92.19 171 ILE A CA 1
ATOM 1387 C C . ILE A 1 171 ? 8.985 6.951 -12.451 1.00 92.19 171 ILE A C 1
ATOM 1389 O O . ILE A 1 171 ? 9.071 6.830 -11.223 1.00 92.19 171 ILE A O 1
ATOM 1393 N N . VAL A 1 172 ? 7.894 7.411 -13.048 1.00 93.69 172 VAL A N 1
ATOM 1394 C CA . VAL A 1 172 ? 6.599 7.577 -12.384 1.00 93.69 172 VAL A CA 1
ATOM 1395 C C . VAL A 1 172 ? 5.649 6.544 -12.965 1.00 93.69 172 VAL A C 1
ATOM 1397 O O . VAL A 1 172 ? 5.516 6.444 -14.176 1.00 93.69 172 VAL A O 1
ATOM 1400 N N . ILE A 1 173 ? 4.972 5.779 -12.109 1.00 94.56 173 ILE A N 1
ATOM 1401 C CA . ILE A 1 173 ? 3.899 4.873 -12.534 1.00 94.56 173 ILE A CA 1
ATOM 1402 C C . ILE A 1 173 ? 2.568 5.575 -12.288 1.00 94.56 173 ILE A C 1
ATOM 1404 O O . ILE A 1 173 ? 2.273 5.964 -11.154 1.00 94.56 173 ILE A O 1
ATOM 1408 N N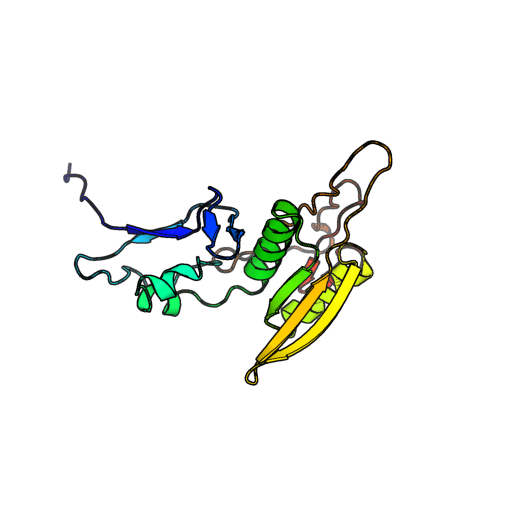 . LEU A 1 174 ? 1.761 5.713 -13.335 1.00 93.81 174 LEU A N 1
ATOM 1409 C CA . LEU A 1 174 ? 0.464 6.376 -13.292 1.00 93.81 174 LEU A CA 1
ATOM 1410 C C . LEU A 1 174 ? -0.629 5.517 -13.931 1.00 93.81 174 LEU A C 1
ATOM 1412 O O . LEU A 1 174 ? -0.365 4.629 -14.738 1.00 93.81 174 LEU A O 1
ATOM 1416 N N . SER A 1 175 ? -1.874 5.780 -13.537 1.00 93.31 175 SER A N 1
ATOM 1417 C CA . SER A 1 175 ? -3.057 5.172 -14.143 1.00 93.31 175 SER A CA 1
ATOM 1418 C C . SER A 1 175 ? -3.663 6.152 -15.135 1.00 93.31 175 SER A C 1
ATOM 1420 O O . SER A 1 175 ? -3.974 7.281 -14.764 1.00 93.31 175 SER A O 1
ATOM 1422 N N . THR A 1 176 ? -3.875 5.704 -16.366 1.00 92.75 176 THR A N 1
ATOM 1423 C CA . THR A 1 176 ? -4.533 6.465 -17.435 1.00 92.75 176 THR A CA 1
ATOM 1424 C C . THR A 1 176 ? -5.772 5.713 -17.925 1.00 92.75 176 THR A C 1
ATOM 1426 O O . THR A 1 176 ? -6.000 4.562 -17.542 1.00 92.75 176 THR A O 1
ATOM 1429 N N . SER A 1 177 ? -6.560 6.322 -18.813 1.00 90.88 177 SER A N 1
ATOM 1430 C CA . SER A 1 177 ? -7.673 5.642 -19.495 1.00 90.88 177 SER A CA 1
ATOM 1431 C C . SER A 1 177 ? -7.223 4.479 -20.389 1.00 90.88 177 SER A C 1
ATOM 1433 O O . SER A 1 177 ? -8.023 3.598 -20.689 1.00 90.88 177 SER A O 1
ATOM 1435 N N . ARG A 1 178 ? -5.944 4.439 -20.785 1.00 90.69 178 ARG A N 1
ATOM 1436 C CA . ARG A 1 178 ? -5.336 3.361 -21.583 1.00 90.69 178 ARG A CA 1
ATOM 1437 C C . ARG A 1 178 ? -4.652 2.289 -20.725 1.00 90.69 178 ARG A C 1
ATOM 1439 O O . ARG A 1 178 ? -4.066 1.358 -21.267 1.00 90.69 178 ARG A O 1
ATOM 1446 N N . GLY A 1 179 ? -4.718 2.410 -19.398 1.00 92.56 179 GLY A N 1
ATOM 1447 C CA . GLY A 1 179 ? -4.116 1.475 -18.449 1.00 92.56 179 GLY A CA 1
ATOM 1448 C C . GLY A 1 179 ? -3.017 2.093 -17.584 1.00 92.56 179 GLY A C 1
ATOM 1449 O O . GLY A 1 179 ? -2.799 3.308 -17.575 1.00 92.56 179 GLY A O 1
ATOM 1450 N N . ILE A 1 180 ? -2.348 1.236 -16.809 1.00 94.81 180 ILE A N 1
ATOM 1451 C CA . ILE A 1 180 ? -1.232 1.618 -15.935 1.00 94.81 180 ILE A CA 1
ATOM 1452 C C . ILE A 1 180 ? 0.055 1.611 -16.760 1.00 94.81 180 ILE A C 1
ATOM 1454 O O . ILE A 1 180 ? 0.372 0.597 -17.378 1.00 94.81 180 ILE A O 1
ATOM 1458 N N . MET A 1 181 ? 0.791 2.718 -16.744 1.00 94.31 181 MET A N 1
ATOM 1459 C CA . MET A 1 181 ? 1.990 2.920 -17.563 1.00 94.31 181 MET A CA 1
ATOM 1460 C C . MET A 1 181 ? 2.998 3.842 -16.867 1.00 94.31 181 MET A C 1
ATOM 1462 O O . MET A 1 181 ? 2.723 4.376 -15.787 1.00 94.31 181 MET A O 1
ATOM 1466 N N . THR A 1 182 ? 4.179 3.985 -17.463 1.00 94.31 182 THR A N 1
ATOM 1467 C CA . THR A 1 182 ? 5.235 4.894 -16.995 1.00 94.31 182 THR A CA 1
ATOM 1468 C C . THR A 1 182 ? 5.072 6.308 -17.559 1.00 94.31 182 THR A C 1
ATOM 1470 O O . THR A 1 182 ? 4.406 6.503 -18.571 1.00 94.31 182 THR A O 1
ATOM 1473 N N . ASP A 1 183 ? 5.723 7.298 -16.947 1.00 90.75 183 ASP A N 1
ATOM 1474 C CA . ASP A 1 183 ? 5.809 8.684 -17.435 1.00 90.75 183 ASP A CA 1
ATOM 1475 C C . ASP A 1 183 ? 6.385 8.811 -18.844 1.00 90.75 183 ASP A C 1
ATOM 1477 O O . ASP A 1 183 ? 6.110 9.787 -19.529 1.00 90.75 183 ASP A O 1
ATOM 1481 N N . ARG A 1 184 ? 7.188 7.835 -19.273 1.00 88.94 184 ARG A N 1
ATOM 1482 C CA . ARG A 1 184 ? 7.776 7.805 -20.616 1.00 88.94 184 ARG A CA 1
ATOM 1483 C C . ARG A 1 184 ? 6.821 7.248 -21.673 1.00 88.94 184 ARG A C 1
ATOM 1485 O O . ARG A 1 184 ? 7.038 7.478 -22.855 1.00 88.94 184 ARG A O 1
ATOM 1492 N N . GLU A 1 185 ? 5.824 6.472 -21.253 1.00 86.88 185 GLU A N 1
ATOM 1493 C CA . GLU A 1 185 ? 4.815 5.863 -22.129 1.00 86.88 185 GLU A CA 1
ATOM 1494 C C . GLU A 1 185 ? 3.535 6.707 -22.237 1.00 86.88 185 GLU A C 1
ATOM 1496 O O . GLU A 1 185 ? 2.772 6.516 -23.185 1.00 86.88 185 GLU A O 1
ATOM 1501 N N . ALA A 1 186 ? 3.288 7.576 -21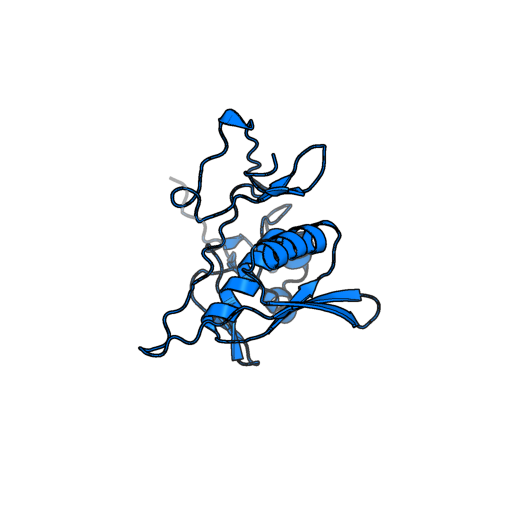.249 1.00 80.50 186 ALA A N 1
ATOM 1502 C CA . ALA A 1 186 ? 2.100 8.423 -21.127 1.00 80.50 186 ALA A CA 1
ATOM 1503 C C . ALA A 1 186 ? 2.147 9.654 -22.041 1.00 80.50 186 ALA A C 1
ATOM 1505 O O . ALA A 1 186 ? 1.078 9.971 -22.614 1.00 80.50 186 ALA A O 1
#

pLDDT: mean 85.6, std 10.76, range [45.19, 95.62]

Foldseek 3Di:
DDDDDDWDKAWFFAQDWDADPVRFTFGAPHTDIFTADPVRAGDDQADWDDGDPCCVVVVVVNNVVRYPDPQLRCVLRQLQRCLVSVNQKDKGFDDPVNVVVVVQCVVLPQWVDWDWDADPNTIIIITGGDQDDDPVGRPRPNPPDDDDATPVRGDDDDLVPDDQPPVVNDWDWDQDPVGIDTSVVD

Radius of gyration: 18.92 Å; chains: 1; bounding box: 50×48×52 Å